Protein AF-A0A0K9NVZ5-F1 (afdb_monomer_lite)

Organism: Zostera marina (NCBI:txid29655)

Foldseek 3Di:
DPPPVVVVVVVVVVVVVVVVVVVVVVVVVVVVVVVVVVVVVVVVVVVVVVVVVVVVVVVVVCCCVPPVVVVVVVVVVVCVVVVVVVVVVVVVVVVVVVVVVVVVVVVVVVVVVVVVVVVVVVVVVVVVVVVVVVVVVVVVVVVVVVVVVVVVVVVVVVVVVVVVVVVVVQVPAWDPPPCPPLVVLLVVLCVVVPPPDDDPPTDGPVNSVVSVVVVVVVVVVVVCCVVPVVVVVVVVVVVVVVVVVVVVCCQQCVPDPDPGGDPDPPVVVVVVVVVVVVVVVVVVVVVVVVVVVVVVVVVCVVPVVVVVVVVVLVCCVPPPVVVNVVVVVVVVVVVVVVVD

Secondary structure (DSSP, 8-state):
--SHHHHHHHHHHHHHHHHHHHHHHHHHHHHHHHHHHHHHHHHHHHHHHHHHHHHHHHHHHHHIIIIIHHHHHHHHHHHHHHHHHHHHHHHHHHHHHHHHHHHHHHHHHHHHHHHHHHHHHHHHHHHHHHHHHHHHHHHHHHHHHHHHHHHHHHHHHHHHHHHHHHHHHHT--BPPTT-HHHHHHHHHHHHHTT--S---S--BHHHHHHHHHHHHHHHHHHHHIIIIIHHHHHHHHHHHHHHHHHHHHHHHHTT--SSS---S-HHHHHHHHHHHHHHHHHHHHHHHHHHHHHHHHHHHHH-HHHHHHHHHHHHHHHH-HHHHHHHHHHHHHHHHTTT-

Radius of gyration: 69.0 Å; chains: 1; bounding box: 156×71×183 Å

InterPro domains:
  IPR0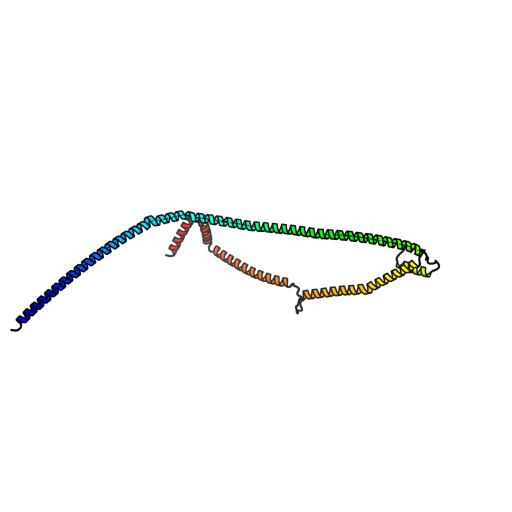26206 HAUS augmin-like complex subunit 3 [PTHR19378] (1-339)
  IPR060303 HAUS3, C-terminal [PF27045] (274-336)

Structure (mmCIF, N/CA/C/O backbone):
data_AF-A0A0K9NVZ5-F1
#
_entry.id   AF-A0A0K9NVZ5-F1
#
loop_
_atom_site.group_PDB
_atom_site.id
_atom_site.type_symbol
_atom_site.label_atom_id
_atom_site.label_alt_id
_atom_site.label_comp_id
_atom_site.label_asym_id
_atom_site.label_entity_id
_atom_site.label_seq_id
_atom_site.pdbx_PDB_ins_code
_atom_site.Cartn_x
_atom_site.Cartn_y
_atom_site.Cartn_z
_atom_site.occupancy
_atom_site.B_iso_or_equiv
_atom_site.auth_seq_id
_atom_site.auth_comp_id
_atom_site.auth_asym_id
_atom_site.auth_atom_id
_atom_site.pdbx_PDB_model_num
ATOM 1 N N . PHE A 1 1 ? -94.893 52.108 105.249 1.00 47.88 1 PHE A N 1
ATOM 2 C CA . PHE A 1 1 ? -95.734 51.144 104.509 1.00 47.88 1 PHE A CA 1
ATOM 3 C C . PHE A 1 1 ? -95.433 51.141 103.002 1.00 47.88 1 PHE A C 1
ATOM 5 O O . PHE A 1 1 ? -96.350 51.181 102.204 1.00 47.88 1 PHE A O 1
ATOM 12 N N . GLY A 1 2 ? -94.159 51.089 102.585 1.00 52.59 2 GLY A N 1
ATOM 13 C CA . GLY A 1 2 ? -93.784 51.078 101.155 1.00 52.59 2 GLY A CA 1
ATOM 14 C C . GLY A 1 2 ? -92.661 50.097 100.812 1.00 52.59 2 GLY A C 1
ATOM 15 O O . GLY A 1 2 ? -92.129 50.125 99.709 1.00 52.59 2 GLY A O 1
ATOM 16 N N . THR A 1 3 ? -92.269 49.255 101.770 1.00 54.56 3 THR A N 1
ATOM 17 C CA . THR A 1 3 ? -91.092 48.387 101.665 1.00 54.56 3 THR A CA 1
ATOM 18 C C . THR A 1 3 ? -91.443 46.908 101.475 1.00 54.56 3 THR A C 1
ATOM 20 O O . THR A 1 3 ? -90.660 46.215 100.841 1.00 54.56 3 THR A O 1
ATOM 23 N N . SER A 1 4 ? -92.614 46.415 101.919 1.00 63.00 4 SER A N 1
ATOM 24 C CA . SER A 1 4 ? -92.916 44.967 101.885 1.00 63.00 4 SER A CA 1
ATOM 25 C C . SER A 1 4 ? -93.573 44.453 100.595 1.00 63.00 4 SER A C 1
ATOM 27 O O . SER A 1 4 ? -93.293 43.329 100.198 1.00 63.00 4 SER A O 1
ATOM 29 N N . GLU A 1 5 ? -94.398 45.242 99.895 1.00 60.50 5 GLU A N 1
ATOM 30 C CA . GLU A 1 5 ? -94.961 44.824 98.590 1.00 60.50 5 GLU A CA 1
ATOM 31 C 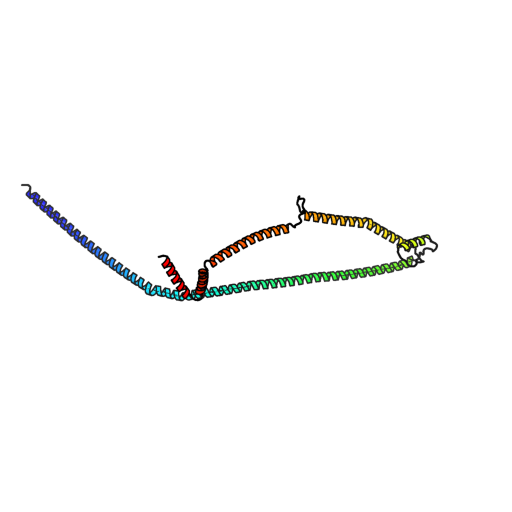C . GLU A 1 5 ? -93.898 44.812 97.486 1.00 60.50 5 GLU A C 1
ATOM 33 O O . GLU A 1 5 ? -93.858 43.904 96.658 1.00 60.50 5 GLU A O 1
ATOM 38 N N . ARG A 1 6 ? -92.977 45.783 97.519 1.00 67.69 6 ARG A N 1
ATOM 39 C CA . ARG A 1 6 ? -91.865 45.874 96.564 1.00 67.69 6 ARG A CA 1
ATOM 40 C C . ARG A 1 6 ? -90.914 44.683 96.695 1.00 67.69 6 ARG A C 1
ATOM 42 O O . ARG A 1 6 ? -90.561 44.084 95.688 1.00 67.69 6 ARG A O 1
ATOM 49 N N . GLN A 1 7 ? -90.605 44.284 97.931 1.00 68.50 7 GLN A N 1
ATOM 50 C CA . GLN A 1 7 ? -89.781 43.107 98.229 1.00 68.50 7 GLN A CA 1
ATOM 51 C C . GLN A 1 7 ? -90.424 41.790 97.771 1.00 68.50 7 GLN A C 1
ATOM 53 O O . GLN A 1 7 ? -89.714 40.886 97.334 1.00 68.50 7 GLN A O 1
ATOM 58 N N . TRP A 1 8 ? -91.754 41.662 97.835 1.00 76.06 8 TRP A N 1
ATOM 59 C CA . TRP A 1 8 ? -92.442 40.453 97.369 1.00 76.06 8 TRP A CA 1
ATOM 60 C C . TRP A 1 8 ? -92.436 40.335 95.840 1.00 76.06 8 TRP A C 1
ATOM 62 O O . TRP A 1 8 ? -92.139 39.265 95.308 1.00 76.06 8 TRP A O 1
ATOM 72 N N . VAL A 1 9 ? -92.691 41.438 95.127 1.00 76.56 9 VAL A N 1
ATOM 73 C CA . VAL A 1 9 ? -92.602 41.466 93.658 1.00 76.56 9 VAL A CA 1
ATOM 74 C C . VAL A 1 9 ? -91.157 41.258 93.198 1.00 76.56 9 VAL A C 1
ATOM 76 O O . VAL A 1 9 ? -90.931 40.475 92.283 1.00 76.56 9 VAL A O 1
ATOM 79 N N . GLU A 1 10 ? -90.171 41.871 93.860 1.00 77.12 10 GLU A N 1
ATOM 80 C CA . GLU A 1 10 ? -88.746 41.632 93.587 1.00 77.12 10 GLU A CA 1
ATOM 81 C C . GLU A 1 10 ? -88.359 40.168 93.823 1.00 77.12 10 GLU A C 1
ATOM 83 O O . GLU A 1 10 ? -87.678 39.583 92.988 1.00 77.12 10 GLU A O 1
ATOM 88 N N . SER A 1 11 ? -88.852 39.535 94.892 1.00 78.31 11 SER A N 1
ATOM 89 C CA . SER A 1 11 ? -88.602 38.114 95.156 1.00 78.31 11 SER A CA 1
ATOM 90 C C . SER A 1 11 ? -89.259 37.194 94.121 1.00 78.31 11 SER A C 1
ATOM 92 O O . SER A 1 11 ? -88.648 36.209 93.712 1.00 78.31 11 SER A O 1
ATOM 94 N N . GLN A 1 12 ? -90.469 37.512 93.653 1.00 81.12 12 GLN A N 1
ATOM 95 C CA . GLN A 1 12 ? -91.141 36.756 92.589 1.00 81.12 12 GLN A CA 1
ATOM 96 C C . GLN A 1 12 ? -90.459 36.931 91.231 1.00 81.12 12 GLN A C 1
ATOM 98 O O . GLN A 1 12 ? -90.271 35.953 90.510 1.00 81.12 12 GLN A O 1
ATOM 103 N N . VAL A 1 13 ? -90.040 38.152 90.894 1.00 81.75 13 VAL A N 1
ATOM 104 C CA . VAL A 1 13 ? -89.271 38.428 89.675 1.00 81.75 13 VAL A CA 1
ATOM 105 C C . VAL A 1 13 ? -87.915 37.728 89.733 1.00 81.75 13 VAL A C 1
ATOM 107 O O . VAL A 1 13 ? -87.509 37.127 88.743 1.00 81.75 13 VAL A O 1
ATOM 110 N N . GLU A 1 14 ? -87.246 37.730 90.886 1.00 83.06 14 GLU A N 1
ATOM 111 C CA . GLU A 1 14 ? -85.975 37.032 91.075 1.00 83.06 14 GLU A CA 1
ATOM 112 C C . GLU A 1 14 ? -86.148 35.507 91.009 1.00 83.06 14 GLU A C 1
ATOM 114 O O . GLU A 1 14 ? -85.357 34.829 90.362 1.00 83.06 14 GLU A O 1
ATOM 119 N N . ASN A 1 15 ? -87.226 34.952 91.569 1.00 85.00 15 ASN A N 1
ATOM 120 C CA . ASN A 1 15 ? -87.536 33.524 91.456 1.00 85.00 15 ASN A CA 1
ATOM 121 C C . ASN A 1 15 ? -87.877 33.129 90.008 1.00 85.00 15 ASN A C 1
ATOM 123 O O . ASN A 1 15 ? -87.342 32.151 89.490 1.00 85.00 15 ASN A O 1
ATOM 127 N N . ALA A 1 16 ? -88.691 33.918 89.301 1.00 83.50 16 ALA A N 1
ATOM 128 C CA . ALA A 1 16 ? -88.979 33.697 87.883 1.00 83.50 16 ALA A CA 1
ATOM 129 C C . ALA A 1 16 ? -87.711 33.824 87.017 1.00 83.50 16 ALA A C 1
ATOM 131 O O . ALA A 1 16 ? -87.503 33.032 86.096 1.00 83.50 16 ALA A O 1
ATOM 132 N N . ARG A 1 17 ? -86.819 34.767 87.347 1.00 84.62 17 ARG A N 1
ATOM 133 C CA . ARG A 1 17 ? -85.503 34.924 86.716 1.00 84.62 17 ARG A CA 1
ATOM 134 C C . ARG A 1 17 ? -84.626 33.696 86.966 1.00 84.62 17 ARG A C 1
ATOM 136 O O . ARG A 1 17 ? -84.055 33.163 86.018 1.00 84.62 17 ARG A O 1
ATOM 143 N N . GLN A 1 18 ? -84.561 33.205 88.201 1.00 86.56 18 GLN A N 1
ATOM 144 C CA . GLN A 1 18 ? -83.822 31.993 88.562 1.00 86.56 18 GLN A CA 1
ATOM 145 C C . GLN A 1 18 ? -84.389 30.748 87.871 1.00 86.56 18 GLN A C 1
ATOM 147 O O . GLN A 1 18 ? -83.627 29.927 87.367 1.00 86.56 18 GLN A O 1
ATOM 152 N N . GLN A 1 19 ? -85.712 30.624 87.769 1.00 86.56 19 GLN A N 1
ATOM 153 C CA . GLN A 1 19 ? -86.367 29.526 87.056 1.00 86.56 19 GLN A CA 1
ATOM 154 C C . GLN A 1 19 ? -86.096 29.582 85.551 1.00 86.56 19 GLN A C 1
ATOM 156 O O . GLN A 1 19 ? -85.764 28.555 84.960 1.00 86.56 19 GLN A O 1
ATOM 161 N N . ALA A 1 20 ? -86.152 30.765 84.934 1.00 85.69 20 ALA A N 1
ATOM 162 C CA . ALA A 1 20 ? -85.794 30.940 83.530 1.00 85.69 20 ALA A CA 1
ATOM 163 C C . ALA A 1 20 ? -84.321 30.575 83.274 1.00 85.69 20 ALA A C 1
ATOM 165 O O . ALA A 1 20 ? -84.033 29.856 82.318 1.00 85.69 20 ALA A O 1
ATOM 166 N N . ILE A 1 21 ? -83.405 30.987 84.160 1.00 89.44 21 ILE A N 1
ATOM 167 C CA . ILE A 1 21 ? -81.982 30.615 84.101 1.00 89.44 21 ILE A CA 1
ATOM 168 C C . ILE A 1 21 ? -81.799 29.099 84.262 1.00 89.44 21 ILE A C 1
ATOM 170 O O . ILE A 1 21 ? -81.032 28.484 83.528 1.00 89.44 21 ILE A O 1
ATOM 174 N N . LEU A 1 22 ? -82.517 28.458 85.184 1.00 90.19 22 LEU A N 1
ATOM 175 C CA . LEU A 1 22 ? -82.436 27.008 85.361 1.00 90.19 22 LEU A CA 1
ATOM 176 C C . LEU A 1 22 ? -82.960 26.244 84.142 1.00 90.19 22 LEU A C 1
ATOM 178 O O . LEU A 1 22 ? -82.394 25.213 83.784 1.00 90.19 22 LEU A O 1
ATOM 182 N N . VAL A 1 23 ? -84.020 26.727 83.494 1.00 90.75 23 VAL A N 1
ATOM 183 C CA . VAL A 1 23 ? -84.562 26.104 82.279 1.00 90.75 23 VAL A CA 1
ATOM 184 C C . VAL A 1 23 ? -83.591 26.261 81.108 1.00 90.75 23 VAL A C 1
ATOM 186 O O . VAL A 1 23 ? -83.326 25.275 80.415 1.00 90.75 23 VAL A O 1
ATOM 189 N N . THR A 1 24 ? -82.997 27.443 80.916 1.00 89.62 24 THR A N 1
ATOM 190 C CA . THR A 1 24 ? -81.995 27.647 79.859 1.00 89.62 24 THR A CA 1
ATOM 191 C C . THR A 1 24 ? -80.745 26.810 80.111 1.00 89.62 24 THR A C 1
ATOM 193 O O . THR A 1 24 ? -80.311 26.103 79.201 1.00 89.62 24 THR A O 1
ATOM 196 N N . LEU A 1 25 ? -80.231 26.765 81.345 1.00 89.94 25 LEU A N 1
ATOM 197 C CA . LEU A 1 25 ? -79.096 25.911 81.711 1.00 89.94 25 LEU A CA 1
ATOM 198 C C . LEU A 1 25 ? -79.399 24.422 81.510 1.00 89.94 25 LEU A C 1
ATOM 200 O O . LEU A 1 25 ? -78.572 23.710 80.949 1.00 89.94 25 LEU A O 1
ATOM 204 N N . LYS A 1 26 ? -80.590 23.939 81.886 1.00 92.25 26 LYS A N 1
ATOM 205 C CA . LYS A 1 26 ? -80.997 22.546 81.627 1.00 92.25 26 LYS A CA 1
ATOM 206 C C . LYS A 1 26 ? -81.061 22.231 80.132 1.00 92.25 26 LYS A C 1
ATOM 208 O O . LYS A 1 26 ? -80.606 21.167 79.717 1.00 92.25 26 LYS A O 1
ATOM 213 N N . SER A 1 27 ? -81.591 23.149 79.320 1.00 88.44 27 SER A N 1
ATOM 214 C CA . SER A 1 27 ? -81.628 22.978 77.862 1.00 88.44 27 SER A CA 1
ATOM 215 C C . SER A 1 27 ? -80.224 22.970 77.247 1.00 88.44 27 SER A C 1
ATOM 217 O O . SER A 1 27 ? -79.941 22.150 76.374 1.00 88.44 27 SER A O 1
ATOM 219 N N . GLN A 1 28 ? -79.322 23.808 77.767 1.00 91.31 28 GLN A N 1
ATOM 220 C CA . GLN A 1 28 ? -77.930 23.877 77.340 1.00 91.31 28 GLN A CA 1
ATOM 221 C C . GLN A 1 28 ? -77.175 22.594 77.702 1.00 91.31 28 GLN A C 1
ATOM 223 O O . GLN A 1 28 ? -76.540 22.008 76.832 1.00 91.31 28 GLN A O 1
ATOM 228 N N . ILE A 1 29 ? -77.324 22.097 78.936 1.00 91.06 29 ILE A N 1
ATOM 229 C CA . ILE A 1 29 ? -76.739 20.823 79.382 1.00 91.06 29 ILE A CA 1
ATOM 230 C C . ILE A 1 29 ? -77.238 19.668 78.506 1.00 91.06 29 ILE A C 1
ATOM 232 O O . ILE A 1 29 ? -76.438 18.865 78.039 1.00 91.06 29 ILE A O 1
ATOM 236 N N . SER A 1 30 ? -78.540 19.605 78.209 1.00 90.50 30 SER A N 1
ATOM 237 C CA . SER A 1 30 ? -79.093 18.559 77.339 1.00 90.50 30 SER A CA 1
ATOM 238 C C . SER A 1 30 ? -78.543 18.633 75.904 1.00 90.50 30 SER A C 1
ATOM 240 O O . SER A 1 30 ? -78.209 17.603 75.309 1.00 90.50 30 SER A O 1
ATOM 242 N N . CYS A 1 31 ? -78.386 19.846 75.360 1.00 90.62 31 CYS A N 1
ATOM 243 C CA . CYS A 1 31 ? -77.776 20.077 74.050 1.00 90.62 31 CYS A CA 1
ATOM 244 C C . CYS A 1 31 ? -76.296 19.657 74.026 1.00 90.62 31 CYS A C 1
ATOM 246 O O . CYS A 1 31 ? -75.866 18.943 73.113 1.00 90.62 31 CYS A O 1
ATOM 248 N N . ASP A 1 32 ? -75.534 20.036 75.054 1.00 89.06 32 ASP A N 1
ATOM 249 C CA . ASP A 1 32 ? -74.120 19.695 75.193 1.00 89.06 32 ASP A CA 1
ATOM 250 C C . ASP A 1 32 ? -73.921 18.185 75.399 1.00 89.06 32 ASP A C 1
ATOM 252 O O . ASP A 1 32 ? -73.066 17.592 74.742 1.00 89.06 32 ASP A O 1
ATOM 256 N N . GLU A 1 33 ? -74.761 17.512 76.190 1.00 91.62 33 GLU A N 1
ATOM 257 C CA . GLU A 1 33 ? -74.744 16.050 76.312 1.00 91.62 33 GLU A CA 1
ATOM 258 C C . GLU A 1 33 ? -75.055 15.347 74.982 1.00 91.62 33 GLU A C 1
ATOM 260 O O . GLU A 1 33 ? -74.461 14.314 74.659 1.00 91.62 33 GLU A O 1
ATOM 265 N N . ALA A 1 34 ? -75.997 15.867 74.190 1.00 88.38 34 ALA A N 1
ATOM 266 C CA . ALA A 1 34 ? -76.299 15.327 72.867 1.00 88.38 34 ALA A CA 1
ATOM 267 C C . ALA A 1 34 ? -75.152 15.571 71.871 1.00 88.38 34 ALA A C 1
ATOM 269 O O . ALA A 1 34 ? -74.920 14.739 70.989 1.00 88.38 34 ALA A O 1
ATOM 270 N N . ARG A 1 35 ? -74.426 16.691 71.997 1.00 90.50 35 ARG A N 1
ATOM 271 C CA . ARG A 1 35 ? -73.214 16.972 71.214 1.00 90.50 35 ARG A CA 1
ATOM 272 C C . ARG A 1 35 ? -72.087 16.014 71.589 1.00 90.50 35 ARG A C 1
ATOM 274 O O . ARG A 1 35 ? -71.591 15.323 70.709 1.00 90.50 35 ARG A O 1
ATOM 281 N N . ILE A 1 36 ? -71.782 15.872 72.878 1.00 89.50 36 ILE A N 1
ATOM 282 C CA . ILE A 1 36 ? -70.752 14.952 73.381 1.00 89.50 36 ILE A CA 1
ATOM 283 C C . ILE A 1 36 ? -71.061 13.511 72.962 1.00 89.50 36 ILE A C 1
ATOM 285 O O . ILE A 1 36 ? -70.180 12.812 72.466 1.00 89.50 36 ILE A O 1
ATOM 289 N N . ARG A 1 37 ? -72.321 13.066 73.078 1.00 91.31 37 ARG A N 1
ATOM 290 C CA . ARG A 1 37 ? -72.727 11.737 72.597 1.00 91.31 37 ARG A CA 1
ATOM 291 C C . ARG A 1 37 ? -72.461 11.574 71.101 1.00 91.31 37 ARG A C 1
ATOM 293 O O . ARG A 1 37 ? -71.877 10.564 70.715 1.00 91.31 37 ARG A O 1
ATOM 300 N N . ARG A 1 38 ? -72.831 12.548 70.261 1.00 89.50 38 ARG A N 1
ATOM 301 C CA . ARG A 1 38 ? -72.550 12.502 68.813 1.00 89.50 38 ARG A CA 1
ATOM 302 C C . ARG A 1 38 ? -71.054 12.473 68.514 1.00 89.50 38 ARG A C 1
ATOM 304 O O . ARG A 1 38 ? -70.636 11.672 67.679 1.00 89.50 38 ARG A O 1
ATOM 311 N N . ASP A 1 39 ? -70.263 13.275 69.216 1.00 91.38 39 ASP A N 1
ATOM 312 C CA . ASP A 1 39 ? -68.816 13.335 69.029 1.00 91.38 39 ASP A CA 1
ATOM 313 C C . ASP A 1 39 ? -68.167 11.997 69.398 1.00 91.38 39 ASP A C 1
ATOM 315 O O . ASP A 1 39 ? -67.438 11.440 68.579 1.00 91.38 39 ASP A O 1
ATOM 319 N N . ILE A 1 40 ? -68.529 11.400 70.540 1.00 91.69 40 ILE A N 1
ATOM 320 C CA . ILE A 1 40 ? -68.047 10.074 70.963 1.00 91.69 40 ILE A CA 1
ATOM 321 C C . ILE A 1 40 ? -68.390 9.000 69.923 1.00 91.69 40 ILE A C 1
ATOM 323 O O . ILE A 1 40 ? -67.528 8.206 69.553 1.00 91.69 40 ILE A O 1
ATOM 327 N N . HIS A 1 41 ? -69.618 8.993 69.395 1.00 91.94 41 HIS A N 1
ATOM 328 C CA . HIS A 1 41 ? -70.000 8.036 68.351 1.00 91.94 41 HIS A CA 1
ATOM 329 C C . HIS A 1 41 ? -69.247 8.292 67.036 1.00 91.94 41 HIS A C 1
ATOM 331 O O . HIS A 1 41 ? -68.889 7.348 66.331 1.00 91.94 41 HIS A O 1
ATOM 337 N N . SER A 1 42 ? -68.984 9.555 66.688 1.00 92.75 42 SER A N 1
ATOM 338 C CA . SER A 1 42 ? -68.215 9.908 65.491 1.00 92.75 42 SER A CA 1
ATOM 339 C C . SER A 1 42 ? -66.744 9.492 65.601 1.00 92.75 42 SER A C 1
ATOM 341 O O . SER A 1 42 ? -66.207 8.925 64.650 1.00 92.75 42 SER A O 1
ATOM 343 N N . LEU A 1 43 ? -66.115 9.695 66.764 1.00 92.62 43 LEU A N 1
ATOM 344 C CA . LEU A 1 43 ? -64.749 9.252 67.037 1.00 92.62 43 LEU A CA 1
ATOM 345 C C . LEU A 1 43 ? -64.668 7.726 67.095 1.00 92.62 43 LEU A C 1
ATOM 347 O O . LEU A 1 43 ? -63.740 7.159 66.530 1.00 92.62 43 LEU A O 1
ATOM 351 N N . GLY A 1 44 ? -65.647 7.062 67.715 1.00 93.38 44 GLY A N 1
ATOM 352 C CA . GLY A 1 44 ? -65.718 5.601 67.764 1.00 93.38 44 GLY A CA 1
ATOM 353 C C . GLY A 1 44 ? -65.784 4.976 66.370 1.00 93.38 44 GLY A C 1
ATOM 354 O O . GLY A 1 44 ? -65.035 4.043 66.084 1.00 93.38 44 GLY A O 1
ATOM 355 N N . ARG A 1 45 ? -66.602 5.544 65.469 1.00 92.94 45 ARG A N 1
ATOM 356 C CA . ARG A 1 45 ? -66.656 5.109 64.063 1.00 92.94 45 ARG A CA 1
ATOM 357 C C . ARG A 1 45 ? -65.323 5.309 63.348 1.00 92.94 45 ARG A C 1
ATOM 359 O O . ARG A 1 45 ? -64.783 4.337 62.830 1.00 92.94 45 ARG A O 1
ATOM 366 N N . LYS A 1 46 ? -64.740 6.509 63.423 1.00 94.00 46 LYS A N 1
ATOM 367 C CA . LYS A 1 46 ? -63.423 6.792 62.823 1.00 94.00 46 LYS A CA 1
ATOM 368 C C . LYS A 1 46 ? -62.328 5.870 63.355 1.00 94.00 46 LYS A C 1
ATOM 370 O O . LYS A 1 46 ? -61.484 5.416 62.595 1.00 94.00 46 LYS A O 1
ATOM 375 N N . HIS A 1 47 ? -62.343 5.572 64.652 1.00 93.50 47 HIS A N 1
ATOM 376 C CA . HIS A 1 47 ? -61.393 4.643 65.250 1.00 93.50 47 HIS A CA 1
ATOM 377 C C . HIS A 1 47 ? -61.572 3.228 64.691 1.00 93.50 47 HIS A C 1
ATOM 379 O O . HIS A 1 47 ? -60.591 2.607 64.297 1.00 93.50 47 HIS A O 1
ATOM 385 N N . SER A 1 48 ? -62.811 2.736 64.585 1.00 92.75 48 SER A N 1
ATOM 386 C CA . SER A 1 48 ? -63.079 1.420 63.992 1.00 92.75 48 SER A CA 1
ATOM 387 C C . SER A 1 48 ? -62.702 1.340 62.507 1.00 92.75 48 SER A C 1
ATOM 389 O O . SER A 1 48 ? -62.137 0.334 62.079 1.00 92.75 48 SER A O 1
ATOM 391 N N . GLU A 1 49 ? -62.933 2.412 61.742 1.00 95.38 49 GLU A N 1
ATOM 392 C CA . GLU A 1 49 ? -62.529 2.531 60.336 1.00 95.38 49 GLU A CA 1
ATOM 393 C C . GLU A 1 49 ? -61.002 2.473 60.211 1.00 95.38 49 GLU A C 1
ATOM 395 O O . GLU A 1 49 ? -60.484 1.609 59.505 1.00 95.38 49 GLU A O 1
ATOM 400 N N . LEU A 1 50 ? -60.275 3.285 60.987 1.00 94.62 50 LEU A N 1
ATOM 401 C CA . LEU A 1 50 ? -58.809 3.292 61.000 1.00 94.62 50 LEU A CA 1
ATOM 402 C C . LEU A 1 50 ? -58.216 1.946 61.425 1.00 94.62 50 LEU A C 1
ATOM 404 O O . LEU A 1 50 ? -57.238 1.499 60.836 1.00 94.62 50 LEU A O 1
ATOM 408 N N . VAL A 1 51 ? -58.802 1.267 62.415 1.00 95.44 51 VAL A N 1
ATOM 409 C CA . VAL A 1 51 ? -58.360 -0.078 62.824 1.00 95.44 51 VAL A CA 1
ATOM 410 C C . VAL A 1 51 ? -58.577 -1.088 61.694 1.00 95.44 51 VAL A C 1
ATOM 412 O O . VAL A 1 51 ? -57.703 -1.919 61.432 1.00 95.44 51 VAL A O 1
ATOM 415 N N . SER A 1 52 ? -59.705 -1.001 60.984 1.00 93.56 52 SER A N 1
ATOM 416 C CA . SER A 1 52 ? -59.975 -1.865 59.833 1.00 93.56 52 SER A CA 1
ATOM 417 C C . SER A 1 52 ? -58.997 -1.605 58.679 1.00 93.56 52 SER A C 1
ATOM 419 O O . SER A 1 52 ? -58.435 -2.555 58.127 1.00 93.56 52 SER A O 1
ATOM 421 N N . GLU A 1 53 ? -58.689 -0.341 58.382 1.00 96.06 53 GLU A N 1
ATOM 422 C CA . GLU A 1 53 ? -57.701 0.044 57.373 1.00 96.06 53 GLU A CA 1
ATOM 423 C C . GLU A 1 53 ? -56.295 -0.409 57.760 1.00 96.06 53 GLU A C 1
ATOM 425 O O . GLU A 1 53 ? -55.594 -0.993 56.934 1.00 96.06 53 GLU A O 1
ATOM 430 N N . LEU A 1 54 ? -55.905 -0.236 59.025 1.00 95.12 54 LEU A N 1
ATOM 431 C CA . LEU A 1 54 ? -54.616 -0.691 59.540 1.00 95.12 54 LEU A CA 1
ATOM 432 C C . LEU A 1 54 ? -54.471 -2.212 59.389 1.00 95.12 54 LEU A C 1
ATOM 434 O O . LEU A 1 54 ? -53.434 -2.696 58.939 1.00 95.12 54 LEU A O 1
ATOM 438 N N . SER A 1 55 ? -55.525 -2.974 59.694 1.00 94.00 55 SER A N 1
ATOM 439 C CA . SER A 1 55 ? -55.522 -4.433 59.524 1.00 94.00 55 SER A CA 1
ATOM 440 C C . SER A 1 55 ? -55.449 -4.858 58.047 1.00 94.00 55 SER A C 1
ATOM 442 O O . SER A 1 55 ? -54.740 -5.806 57.696 1.00 94.00 55 SER A O 1
ATOM 444 N N . SER A 1 56 ? -56.111 -4.117 57.153 1.00 95.62 56 SER A N 1
ATOM 445 C CA . SER A 1 56 ? -56.031 -4.310 55.701 1.00 95.62 56 SER A CA 1
ATOM 446 C C . SER A 1 56 ? -54.627 -4.002 55.169 1.00 95.62 56 SER A C 1
ATOM 448 O O . SER A 1 56 ? -54.085 -4.742 54.349 1.00 95.62 56 SER A O 1
ATOM 450 N N . MET A 1 57 ? -53.987 -2.950 55.676 1.00 93.38 57 MET A N 1
ATOM 451 C CA . MET A 1 57 ? -52.613 -2.603 55.315 1.00 93.38 57 MET A CA 1
ATOM 452 C C . MET A 1 57 ? -51.615 -3.645 55.816 1.00 93.38 57 MET A C 1
ATOM 454 O O . MET A 1 57 ? -50.789 -4.105 55.033 1.00 93.38 57 MET A O 1
ATOM 458 N N . TYR A 1 58 ? -51.750 -4.103 57.061 1.00 94.38 58 TYR A N 1
ATOM 459 C CA . TYR A 1 58 ? -50.885 -5.141 57.623 1.00 94.38 58 TYR A CA 1
ATOM 460 C C . TYR A 1 58 ? -51.011 -6.477 56.873 1.00 94.38 58 TYR A C 1
ATOM 462 O O . TYR A 1 58 ? -50.026 -7.169 56.620 1.00 94.38 58 TYR A O 1
ATOM 470 N N . THR A 1 59 ? -52.224 -6.844 56.453 1.00 93.81 59 THR A N 1
ATOM 471 C CA . THR A 1 59 ? -52.432 -8.056 55.644 1.00 93.81 59 THR A CA 1
ATOM 472 C C . THR A 1 59 ? -51.851 -7.929 54.235 1.00 93.81 59 THR A C 1
ATOM 474 O O . THR A 1 59 ? -51.291 -8.904 53.731 1.00 93.81 59 THR A O 1
ATOM 477 N N . LYS A 1 60 ? -51.916 -6.746 53.608 1.00 93.81 60 LYS A N 1
ATOM 478 C CA . LYS A 1 60 ? -51.243 -6.472 52.324 1.00 93.81 60 LYS A CA 1
ATOM 479 C C . LYS A 1 60 ? -49.724 -6.514 52.456 1.00 93.81 60 LYS A C 1
ATOM 481 O O . LYS A 1 60 ? -49.075 -7.154 51.636 1.00 93.81 60 LYS A O 1
ATOM 486 N N . GLU A 1 61 ? -49.171 -5.886 53.489 1.00 93.75 61 GLU A N 1
ATOM 487 C CA . GLU A 1 61 ? -47.737 -5.913 53.788 1.00 93.75 61 GLU A CA 1
ATOM 488 C C . GLU A 1 61 ? -47.249 -7.353 53.961 1.00 93.75 61 GLU A C 1
ATOM 490 O O . GLU A 1 61 ? -46.293 -7.774 53.310 1.00 93.75 61 GLU A O 1
ATOM 495 N N . LYS A 1 62 ? -47.973 -8.147 54.758 1.00 93.50 62 LYS A N 1
ATOM 496 C CA . LYS A 1 62 ? -47.649 -9.557 54.959 1.00 93.50 62 LYS A CA 1
ATOM 497 C C . LYS A 1 62 ? -47.676 -10.344 53.649 1.00 93.50 62 LYS A C 1
ATOM 499 O O . LYS A 1 62 ? -46.741 -11.095 53.408 1.00 93.50 62 LYS A O 1
ATOM 504 N N . LYS A 1 63 ? -48.689 -10.149 52.793 1.00 94.12 63 LYS A N 1
ATOM 505 C CA . LYS A 1 63 ? -48.763 -10.800 51.469 1.00 94.12 63 LYS A CA 1
ATOM 506 C C . LYS A 1 63 ? -47.598 -10.414 50.557 1.00 94.12 63 LYS A C 1
ATOM 508 O O . LYS A 1 63 ? -47.007 -11.287 49.926 1.00 94.12 63 LYS A O 1
ATOM 513 N N . LEU A 1 64 ? -47.241 -9.131 50.515 1.00 93.25 64 LEU A N 1
ATOM 514 C CA . LEU A 1 64 ? -46.108 -8.652 49.720 1.00 93.25 64 LEU A CA 1
ATOM 515 C C . LEU A 1 64 ? -44.794 -9.288 50.185 1.00 93.25 64 LEU A C 1
ATOM 517 O O . LEU A 1 64 ? -44.013 -9.750 49.355 1.00 93.25 64 LEU A O 1
ATOM 521 N N . LEU A 1 65 ? -44.579 -9.359 51.501 1.00 91.12 65 LEU A N 1
ATOM 522 C CA . LEU A 1 65 ? -43.376 -9.941 52.094 1.00 91.12 65 LEU A CA 1
ATOM 523 C C . LEU A 1 65 ? -43.311 -11.467 51.963 1.00 91.12 65 LEU A C 1
ATOM 525 O O . LEU A 1 65 ? -42.224 -12.000 51.755 1.00 91.12 65 LEU A O 1
ATOM 529 N N . SER A 1 66 ? -44.434 -12.179 52.100 1.00 90.69 66 SER A N 1
ATOM 530 C CA . SER A 1 66 ? -44.432 -13.647 52.126 1.00 90.69 66 SER A CA 1
ATOM 531 C C . SER A 1 66 ? -44.576 -14.301 50.755 1.00 90.69 66 SER A C 1
ATOM 533 O O . SER A 1 66 ? -44.065 -15.399 50.567 1.00 90.69 66 SER A O 1
ATOM 535 N N . GLU A 1 67 ? -45.286 -13.672 49.817 1.00 92.00 67 GLU A N 1
ATOM 536 C CA . GLU A 1 67 ? -45.603 -14.277 48.516 1.00 92.00 67 GLU A CA 1
ATOM 537 C C . GLU A 1 67 ? -44.949 -13.511 47.367 1.00 92.00 67 GLU A C 1
ATOM 539 O O . GLU A 1 67 ? -44.217 -14.095 46.572 1.00 92.00 67 GLU A O 1
ATOM 544 N N . THR A 1 68 ? -45.176 -12.199 47.280 1.00 90.56 68 THR A N 1
ATOM 545 C CA . THR A 1 68 ? -44.845 -11.438 46.065 1.00 90.56 68 THR A CA 1
ATOM 546 C C . THR A 1 68 ? -43.346 -11.196 45.905 1.00 90.56 68 THR A C 1
ATOM 548 O O . THR A 1 68 ? -42.796 -11.446 44.835 1.00 90.56 68 THR A O 1
ATOM 551 N N . ILE A 1 69 ? -42.666 -10.739 46.961 1.00 92.94 69 ILE A N 1
ATOM 552 C CA . ILE A 1 69 ? -41.220 -10.480 46.923 1.00 92.94 69 ILE A CA 1
ATOM 553 C C . ILE A 1 69 ? -40.430 -11.787 46.738 1.00 92.94 69 ILE A C 1
ATOM 555 O O . ILE A 1 69 ? -39.590 -11.829 45.839 1.00 92.94 69 ILE A O 1
ATOM 559 N N . PRO A 1 70 ? -40.700 -12.874 47.491 1.00 93.62 70 PRO A N 1
ATOM 560 C CA . PRO A 1 70 ? -39.992 -14.135 47.292 1.00 93.62 70 PRO A CA 1
ATOM 561 C C . PRO A 1 70 ? -40.198 -14.734 45.895 1.00 93.62 70 PRO A C 1
ATOM 563 O O . PRO A 1 70 ? -39.231 -15.217 45.305 1.00 93.62 70 PRO A O 1
ATOM 566 N N . ALA A 1 71 ? -4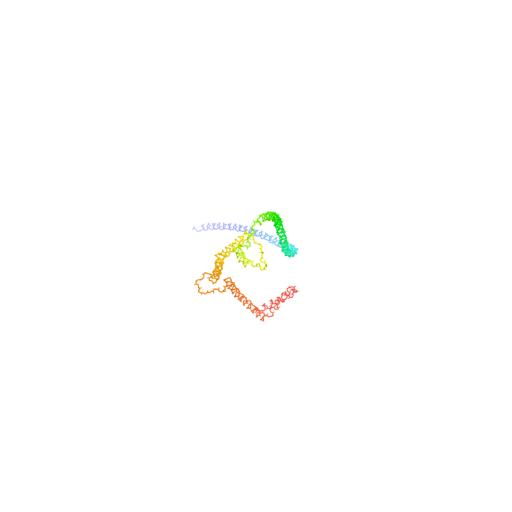1.413 -14.658 45.337 1.00 91.94 71 ALA A N 1
ATOM 567 C CA . ALA A 1 71 ? -41.686 -15.117 43.975 1.00 91.94 71 ALA A CA 1
ATOM 568 C C . ALA A 1 71 ? -40.858 -14.339 42.939 1.00 91.94 71 ALA A C 1
ATOM 570 O O . ALA A 1 71 ? -40.142 -14.954 42.151 1.00 91.94 71 ALA A O 1
ATOM 571 N N . LEU A 1 72 ? -40.849 -13.005 43.014 1.00 90.06 72 LEU A N 1
ATOM 572 C CA . LEU A 1 72 ? -40.050 -12.158 42.120 1.00 90.06 72 LEU A CA 1
ATOM 573 C C . LEU A 1 72 ? -38.545 -12.409 42.267 1.00 90.06 72 LEU A C 1
ATOM 575 O O . LEU A 1 72 ? -37.829 -12.480 41.271 1.00 90.06 72 LEU A O 1
ATOM 579 N N . CYS A 1 73 ? -38.049 -12.586 43.495 1.00 89.50 73 CYS A N 1
ATOM 580 C CA . CYS A 1 73 ? -36.652 -12.950 43.722 1.00 89.50 73 CYS A CA 1
ATOM 581 C C . CYS A 1 73 ? -36.313 -14.323 43.124 1.00 89.50 73 CYS A C 1
ATOM 583 O O . CYS A 1 73 ? -35.214 -14.494 42.602 1.00 89.50 73 CYS A O 1
ATOM 585 N N . SER A 1 74 ? -37.239 -15.286 43.168 1.00 88.56 74 SER A N 1
ATOM 586 C CA . SER A 1 74 ? -37.035 -16.610 42.572 1.00 88.56 74 SER A CA 1
ATOM 587 C C . SER A 1 74 ? -37.019 -16.571 41.040 1.00 88.56 74 SER A C 1
ATOM 589 O O . SER A 1 74 ? -36.167 -17.213 40.430 1.00 88.56 74 SER A O 1
ATOM 591 N N . GLU A 1 75 ? -37.883 -15.763 40.420 1.00 88.62 75 GLU A N 1
ATOM 592 C CA . GLU A 1 75 ? -37.893 -15.543 38.968 1.00 88.62 75 GLU A CA 1
ATOM 593 C C . GLU A 1 75 ? -36.618 -14.823 38.506 1.00 88.62 75 GLU A C 1
ATOM 595 O O . GLU A 1 75 ? -35.983 -15.235 37.535 1.00 88.62 75 GLU A O 1
ATOM 600 N N . LEU A 1 76 ? -36.181 -13.796 39.243 1.00 84.81 76 LEU A N 1
ATOM 601 C CA . LEU A 1 76 ? -34.926 -13.091 38.971 1.00 84.81 76 LEU A CA 1
ATOM 602 C C . LEU A 1 76 ? -33.703 -14.004 39.118 1.00 84.81 76 LEU A C 1
ATOM 604 O O . LEU A 1 76 ? -32.783 -13.921 38.307 1.00 84.81 76 LEU A O 1
ATOM 608 N N . ALA A 1 77 ? -33.695 -14.896 40.112 1.00 82.56 77 ALA A N 1
ATOM 609 C CA . ALA A 1 77 ? -32.617 -15.865 40.286 1.00 82.56 77 ALA A CA 1
ATOM 610 C C . ALA A 1 77 ? -32.557 -16.874 39.126 1.00 82.56 77 ALA A C 1
ATOM 612 O O . ALA A 1 77 ? -31.470 -17.175 38.644 1.00 82.56 77 ALA A O 1
ATOM 613 N N . GLN A 1 78 ? -33.704 -17.344 38.622 1.00 82.69 78 GLN A N 1
ATOM 614 C CA . GLN A 1 78 ? -33.755 -18.226 37.445 1.00 82.69 78 GLN A CA 1
ATOM 615 C C . GLN A 1 78 ? -33.253 -17.532 36.169 1.00 82.69 78 GLN A C 1
ATOM 617 O O . GLN A 1 78 ? -32.652 -18.166 35.303 1.00 82.69 78 GLN A O 1
ATOM 622 N N . LEU A 1 79 ? -33.466 -16.220 36.054 1.00 81.50 79 LEU A N 1
ATOM 623 C CA . LEU A 1 79 ? -32.978 -15.416 34.933 1.00 81.50 79 LEU A CA 1
ATOM 624 C C . LEU A 1 79 ? -31.480 -15.086 35.033 1.00 81.50 79 LEU A C 1
ATOM 626 O O . LEU A 1 79 ? -30.872 -14.739 34.021 1.00 81.50 79 LEU A O 1
ATOM 630 N N . GLN A 1 80 ? -30.849 -15.215 36.201 1.00 74.62 80 GLN A N 1
ATOM 631 C CA . GLN A 1 80 ? -29.435 -14.874 36.381 1.00 74.62 80 GLN A CA 1
ATOM 632 C C . GLN A 1 80 ? -28.502 -15.743 35.517 1.00 74.62 80 GLN A C 1
ATOM 634 O O . GLN A 1 80 ? -27.530 -15.230 34.955 1.00 74.62 80 GLN A O 1
ATOM 639 N N . ASP A 1 81 ? -28.835 -17.021 35.323 1.00 74.12 81 ASP A N 1
ATOM 640 C CA . ASP A 1 81 ? -28.062 -17.934 34.470 1.00 74.12 81 ASP A CA 1
ATOM 641 C C . ASP A 1 81 ? -28.074 -17.503 32.993 1.00 74.12 81 ASP A C 1
ATOM 643 O O . ASP A 1 81 ? -27.110 -17.734 32.259 1.00 74.12 81 ASP A O 1
ATOM 647 N N . THR A 1 82 ? -29.128 -16.804 32.553 1.00 77.12 82 THR A N 1
ATOM 648 C CA . THR A 1 82 ? -29.230 -16.304 31.173 1.00 77.12 82 THR A CA 1
ATOM 649 C C . THR A 1 82 ? -28.248 -15.166 30.891 1.00 77.12 82 THR A C 1
ATOM 651 O O . THR A 1 82 ? -27.688 -15.108 29.798 1.00 77.12 82 THR A O 1
ATOM 654 N N . TYR A 1 83 ? -27.956 -14.318 31.884 1.00 74.50 83 TYR A N 1
ATOM 655 C CA . TYR A 1 83 ? -26.972 -13.237 31.757 1.00 74.50 83 TYR A CA 1
ATOM 656 C C . TYR A 1 83 ? -25.540 -13.763 31.655 1.00 74.50 83 TYR A C 1
ATOM 658 O O . TYR A 1 83 ? -24.744 -13.248 30.869 1.00 74.50 83 TYR A O 1
ATOM 666 N N . ILE A 1 84 ? -25.213 -14.805 32.424 1.00 79.69 84 ILE A N 1
ATOM 667 C CA . ILE A 1 84 ? -23.896 -15.454 32.363 1.00 79.69 84 ILE A CA 1
ATOM 668 C C . ILE A 1 84 ? -23.711 -16.099 30.986 1.00 79.69 84 ILE A C 1
ATOM 670 O O . ILE A 1 84 ? -22.685 -15.907 30.334 1.00 79.69 84 ILE A O 1
ATOM 674 N N . LEU A 1 85 ? -24.743 -16.797 30.507 1.00 83.75 85 LEU A N 1
ATOM 675 C CA . LEU A 1 85 ? -24.728 -17.437 29.201 1.00 83.75 85 LEU A CA 1
ATOM 676 C C . LEU A 1 85 ? -24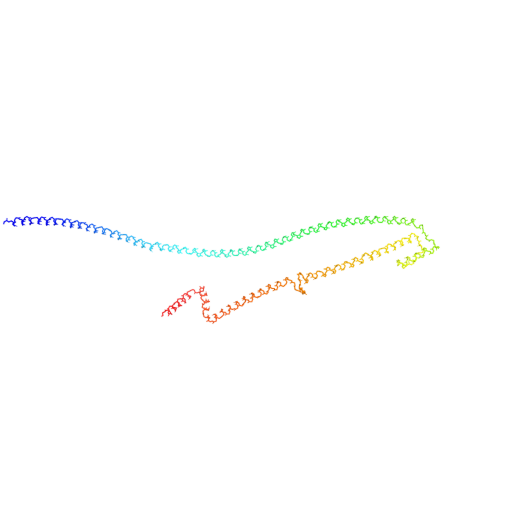.599 -16.414 28.059 1.00 83.75 85 LEU A C 1
ATOM 678 O O . LEU A 1 85 ? -23.835 -16.641 27.120 1.00 83.75 85 LEU A O 1
ATOM 682 N N . GLN A 1 86 ? -25.300 -15.279 28.149 1.00 85.69 86 GLN A N 1
ATOM 683 C CA . GLN A 1 86 ? -25.172 -14.181 27.190 1.00 85.69 86 GLN A CA 1
ATOM 684 C C . GLN A 1 86 ? -23.735 -13.642 27.152 1.00 85.69 86 GLN A C 1
ATOM 686 O O . GLN A 1 86 ? -23.154 -13.561 26.072 1.00 85.69 86 GLN A O 1
ATOM 691 N N . GLY A 1 87 ? -23.131 -13.367 28.313 1.00 90.06 87 GLY A N 1
ATOM 692 C CA . GLY A 1 87 ? -21.746 -12.896 28.392 1.00 90.06 87 GLY A CA 1
ATOM 693 C C . GLY A 1 87 ? -20.737 -13.869 27.770 1.00 90.06 87 GLY A C 1
ATOM 694 O O . GLY A 1 87 ? -19.834 -13.448 27.046 1.00 90.06 87 GLY A O 1
ATOM 695 N N . ASP A 1 88 ? -20.914 -15.176 27.978 1.00 90.75 88 ASP A N 1
ATOM 696 C CA . ASP A 1 88 ? -20.061 -16.208 27.376 1.00 90.75 88 ASP A CA 1
ATOM 697 C C . ASP A 1 88 ? -20.201 -16.280 25.849 1.00 90.75 88 ASP A C 1
ATOM 699 O O . ASP A 1 88 ? -19.206 -16.475 25.134 1.00 90.75 88 ASP A O 1
ATOM 703 N N . TYR A 1 89 ? -21.421 -16.132 25.325 1.00 92.00 89 TYR A N 1
ATOM 704 C CA . TYR A 1 89 ? -21.649 -16.087 23.882 1.00 92.00 89 TYR A CA 1
ATOM 705 C C . TYR A 1 89 ? -21.103 -14.806 23.263 1.00 92.00 89 TYR A C 1
ATOM 707 O O . TYR A 1 89 ? -20.430 -14.895 22.235 1.00 92.00 89 TYR A O 1
ATOM 715 N N . ASP A 1 90 ? -21.278 -13.658 23.912 1.00 94.50 90 ASP A N 1
ATOM 716 C CA . ASP A 1 90 ? -20.688 -12.392 23.477 1.00 94.50 90 ASP A CA 1
ATOM 717 C C . ASP A 1 90 ? -19.158 -12.511 23.409 1.00 94.50 90 ASP A C 1
ATOM 719 O O . ASP A 1 90 ? -18.535 -12.137 22.412 1.00 94.50 90 ASP A O 1
ATOM 723 N N . LEU A 1 91 ? -18.534 -13.146 24.407 1.00 94.38 91 LEU A N 1
ATOM 724 C CA . LEU A 1 91 ? -17.091 -13.382 24.413 1.00 94.38 91 LEU A CA 1
ATOM 725 C C . LEU A 1 91 ? -16.644 -14.321 23.276 1.00 94.38 91 LEU A C 1
ATOM 727 O O . LEU A 1 91 ? -15.592 -14.105 22.662 1.00 94.38 91 LEU A O 1
ATOM 731 N N . LYS A 1 92 ? -17.425 -15.368 22.974 1.00 95.62 92 LYS A N 1
ATOM 732 C CA . LYS A 1 92 ? -17.160 -16.275 21.842 1.00 95.62 92 LYS A CA 1
ATOM 733 C C . LYS A 1 92 ? -17.296 -15.559 20.501 1.00 95.62 92 LYS A C 1
ATOM 735 O O . LYS A 1 92 ? -16.425 -15.743 19.649 1.00 95.62 92 LYS A O 1
ATOM 740 N N . VAL A 1 93 ? -18.330 -14.738 20.329 1.00 96.56 93 VAL A N 1
ATOM 741 C CA . VAL A 1 93 ? -18.547 -13.934 19.119 1.00 96.56 93 VAL A CA 1
ATOM 742 C C . VAL A 1 93 ? -17.385 -12.964 18.929 1.00 96.56 93 VAL A C 1
ATOM 744 O O . VAL A 1 93 ? -16.756 -12.985 17.875 1.00 96.56 93 VAL A O 1
ATOM 747 N N . MET A 1 94 ? -16.987 -12.230 19.970 1.00 94.75 94 MET A N 1
ATOM 748 C CA . MET A 1 94 ? -15.851 -11.302 19.914 1.00 94.75 94 MET A CA 1
ATOM 749 C C . MET A 1 94 ? -14.539 -11.996 19.517 1.00 94.75 94 MET A C 1
ATOM 751 O O . MET A 1 94 ? -13.776 -11.486 18.691 1.00 94.75 94 MET A O 1
ATOM 755 N N . ARG A 1 95 ? -14.270 -13.198 20.048 1.00 95.81 95 ARG A N 1
ATOM 756 C CA . ARG A 1 95 ? -13.100 -13.996 19.634 1.00 95.81 95 ARG A CA 1
ATOM 757 C C . ARG A 1 95 ? -13.183 -14.405 18.166 1.00 95.81 95 ARG A C 1
ATOM 759 O O . ARG A 1 95 ? -12.186 -14.310 17.451 1.00 95.81 95 ARG A O 1
ATOM 766 N N . GLN A 1 96 ? -14.347 -14.856 17.707 1.00 96.75 96 GLN A N 1
ATOM 767 C CA . GLN A 1 96 ? -14.544 -15.233 16.308 1.00 96.75 96 GLN A CA 1
ATOM 768 C C . GLN A 1 96 ? -14.389 -14.034 15.371 1.00 96.75 96 GLN A C 1
ATOM 770 O O . GLN A 1 96 ? -13.684 -14.142 14.369 1.00 96.75 96 GLN A O 1
ATOM 775 N N . GLU A 1 97 ? -14.955 -12.880 15.714 1.00 97.19 97 GLU A N 1
ATOM 776 C CA . GLU A 1 97 ? -14.802 -11.643 14.948 1.00 97.19 97 GLU A CA 1
ATOM 777 C C . GLU A 1 97 ? -13.339 -11.218 14.839 1.00 97.19 97 GLU A C 1
ATOM 779 O O . GLU A 1 97 ? -12.882 -10.850 13.753 1.00 97.19 97 GLU A O 1
ATOM 784 N N . TYR A 1 98 ? -12.571 -11.341 15.925 1.00 96.81 98 TYR A N 1
ATOM 785 C CA . TYR A 1 98 ? -11.135 -11.084 15.904 1.00 96.81 98 TYR A CA 1
ATOM 786 C C . TYR A 1 98 ? -10.397 -12.006 14.917 1.00 96.81 98 TYR A C 1
ATOM 788 O O . TYR A 1 98 ? -9.611 -11.527 14.090 1.00 96.81 98 TYR A O 1
ATOM 796 N N . TYR A 1 99 ? -10.671 -13.316 14.942 1.00 97.81 99 TYR A N 1
ATOM 797 C CA . TYR A 1 99 ? -10.059 -14.260 13.999 1.00 97.81 99 TYR A CA 1
ATOM 798 C C . TYR A 1 99 ? -10.483 -13.994 12.552 1.00 97.81 99 TYR A C 1
ATOM 800 O O . TYR A 1 99 ? -9.629 -13.981 11.664 1.00 97.81 99 TYR A O 1
ATOM 808 N N . ILE A 1 100 ? -11.765 -13.713 12.313 1.00 97.94 100 ILE A N 1
ATOM 809 C CA . ILE A 1 100 ? -12.293 -13.372 10.987 1.00 97.94 100 ILE A CA 1
ATOM 810 C C . ILE A 1 100 ? -11.637 -12.092 10.469 1.00 97.94 100 ILE A C 1
ATOM 812 O O . ILE A 1 100 ? -11.236 -12.036 9.308 1.00 97.94 100 ILE A O 1
ATOM 816 N N . LYS A 1 101 ? -11.471 -11.070 11.315 1.00 98.12 101 LYS A N 1
ATOM 817 C CA . LYS A 1 101 ? -10.793 -9.823 10.942 1.00 98.12 101 LYS A CA 1
ATOM 818 C C . LYS A 1 101 ? -9.353 -10.093 10.512 1.00 98.12 101 LYS A C 1
ATOM 820 O O . LYS A 1 101 ? -8.938 -9.615 9.458 1.00 98.12 101 LYS A O 1
ATOM 825 N N . ARG A 1 102 ? -8.621 -10.914 11.269 1.00 96.44 102 ARG A N 1
ATOM 826 C CA . ARG A 1 102 ? -7.240 -11.297 10.942 1.00 96.44 102 ARG A CA 1
ATOM 827 C C . ARG A 1 102 ? -7.143 -12.144 9.666 1.00 96.44 102 ARG A C 1
ATOM 829 O O . ARG A 1 102 ? -6.204 -11.988 8.886 1.00 96.44 102 ARG A O 1
ATOM 836 N N . GLN A 1 103 ? -8.117 -13.014 9.416 1.00 97.50 103 GLN A N 1
ATOM 837 C CA . GLN A 1 103 ? -8.195 -13.769 8.164 1.00 97.50 103 GLN A CA 1
ATOM 838 C C . GLN A 1 103 ? -8.498 -12.853 6.976 1.00 97.50 103 GLN A C 1
ATOM 840 O O . GLN A 1 103 ? -7.825 -12.956 5.954 1.00 97.50 103 GLN A O 1
ATOM 845 N N . LYS A 1 104 ? -9.436 -11.908 7.114 1.00 98.00 104 LYS A N 1
ATOM 846 C CA . LYS A 1 104 ? -9.750 -10.920 6.071 1.00 98.00 104 LYS A CA 1
ATOM 847 C C . LYS A 1 104 ? -8.532 -10.085 5.690 1.00 98.00 104 LYS A C 1
ATOM 849 O O . LYS A 1 104 ? -8.283 -9.923 4.502 1.00 98.00 104 LYS A O 1
ATOM 854 N N . THR A 1 105 ? -7.738 -9.625 6.662 1.00 97.94 105 THR A N 1
ATOM 855 C CA . THR A 1 105 ? -6.496 -8.889 6.361 1.00 97.94 105 THR A CA 1
ATOM 856 C C . THR A 1 105 ? -5.500 -9.742 5.576 1.00 97.94 105 THR A C 1
ATOM 858 O O . THR A 1 105 ? -4.872 -9.259 4.642 1.00 97.94 105 THR A O 1
ATOM 861 N N . PHE A 1 106 ? -5.380 -11.032 5.903 1.00 97.94 106 PHE A N 1
ATOM 862 C CA . PHE A 1 106 ? -4.481 -11.930 5.179 1.00 97.94 106 PHE A CA 1
ATOM 863 C C . PHE A 1 106 ? -4.975 -12.231 3.757 1.00 97.94 106 PHE A C 1
ATOM 865 O O . PHE A 1 106 ? -4.189 -12.204 2.812 1.00 97.94 106 PHE A O 1
ATOM 872 N N . ILE A 1 107 ? -6.280 -12.460 3.594 1.00 97.94 107 ILE A N 1
ATOM 873 C CA . ILE A 1 107 ? -6.910 -12.640 2.282 1.00 97.94 107 ILE A CA 1
ATOM 874 C C . ILE A 1 107 ? -6.685 -11.399 1.419 1.00 97.94 107 ILE A C 1
ATOM 876 O O . ILE A 1 107 ? -6.294 -11.537 0.265 1.00 97.94 107 ILE A O 1
ATOM 880 N N . ASP A 1 108 ? -6.864 -10.201 1.974 1.00 98.38 108 ASP A N 1
ATOM 881 C CA . ASP A 1 108 ? -6.655 -8.957 1.235 1.00 98.38 108 ASP A CA 1
ATOM 882 C C . ASP A 1 108 ? -5.199 -8.804 0.765 1.00 98.38 108 ASP A C 1
ATOM 884 O O . ASP A 1 108 ? -4.942 -8.465 -0.392 1.00 98.38 108 ASP A O 1
ATOM 888 N N . HIS A 1 109 ? -4.224 -9.154 1.608 1.00 98.06 109 HIS A N 1
ATOM 889 C CA . HIS A 1 109 ? -2.821 -9.195 1.193 1.00 98.06 109 HIS A CA 1
ATOM 890 C C . HIS A 1 109 ? -2.573 -10.190 0.051 1.00 98.06 109 HIS A C 1
ATOM 892 O O . HIS A 1 109 ? -1.907 -9.835 -0.924 1.00 98.06 109 HIS A O 1
ATOM 898 N N . LEU A 1 110 ? -3.132 -11.401 0.127 1.00 98.25 110 LEU A N 1
ATOM 899 C CA . LEU A 1 110 ? -2.985 -12.412 -0.925 1.00 98.25 110 LEU A CA 1
ATOM 900 C C . LEU A 1 110 ? -3.655 -11.991 -2.238 1.00 98.25 110 LEU A C 1
ATOM 902 O O . LEU A 1 110 ? -3.072 -12.162 -3.310 1.00 98.25 110 LEU A O 1
ATOM 906 N N . VAL A 1 111 ? -4.853 -11.411 -2.169 1.00 98.19 111 VAL A N 1
ATOM 907 C CA . VAL A 1 111 ? -5.578 -10.902 -3.340 1.00 98.19 111 VAL A CA 1
ATOM 908 C C . VAL A 1 111 ? -4.793 -9.768 -3.992 1.00 98.19 111 VAL A C 1
ATOM 910 O O . VAL A 1 111 ? -4.589 -9.792 -5.206 1.00 98.19 111 VAL A O 1
ATOM 913 N N . ASN A 1 112 ? -4.270 -8.830 -3.202 1.00 98.06 112 ASN A N 1
ATOM 914 C CA . ASN A 1 112 ? -3.422 -7.754 -3.707 1.00 98.06 112 ASN A CA 1
ATOM 915 C C . ASN A 1 112 ? -2.140 -8.285 -4.359 1.00 98.06 112 ASN A C 1
ATOM 917 O O . ASN A 1 112 ? -1.739 -7.813 -5.426 1.00 98.06 112 ASN A O 1
ATOM 921 N N . GLN A 1 113 ? -1.499 -9.289 -3.758 1.00 97.69 113 GLN A N 1
ATOM 922 C CA . GLN A 1 113 ? -0.295 -9.895 -4.320 1.00 97.69 113 GLN A CA 1
ATOM 923 C C . GLN A 1 113 ? -0.592 -10.611 -5.648 1.00 97.69 113 GLN A C 1
ATOM 925 O O . GLN A 1 113 ? 0.146 -10.440 -6.623 1.00 97.69 113 GLN A O 1
ATOM 930 N N . LEU A 1 114 ? -1.707 -11.343 -5.724 1.00 98.00 114 LEU A N 1
ATOM 931 C CA . LEU A 1 114 ? -2.162 -11.991 -6.951 1.00 98.00 114 LEU A CA 1
ATOM 932 C C . LEU A 1 114 ? -2.508 -10.966 -8.038 1.00 98.00 114 LEU A C 1
ATOM 934 O O . LEU A 1 114 ? -2.099 -11.141 -9.187 1.00 98.00 114 LEU A O 1
ATOM 938 N N . ALA A 1 115 ? -3.220 -9.893 -7.691 1.00 97.81 115 ALA A N 1
ATOM 939 C CA . ALA A 1 115 ? -3.587 -8.831 -8.621 1.00 97.81 115 ALA A CA 1
ATOM 940 C C . ALA A 1 115 ? -2.344 -8.154 -9.216 1.00 97.81 115 ALA A C 1
ATOM 942 O O . ALA A 1 115 ? -2.243 -8.029 -10.437 1.00 97.81 115 ALA A O 1
ATOM 943 N N . ARG A 1 116 ? -1.350 -7.816 -8.381 1.00 97.62 116 ARG A N 1
ATOM 944 C CA . ARG A 1 116 ? -0.061 -7.258 -8.829 1.00 97.62 116 ARG A CA 1
ATOM 945 C C . ARG A 1 116 ? 0.671 -8.201 -9.777 1.00 97.62 116 ARG A C 1
ATOM 947 O O . ARG A 1 116 ? 1.122 -7.772 -10.835 1.00 97.62 116 ARG A O 1
ATOM 954 N N . HIS A 1 117 ? 0.753 -9.486 -9.433 1.00 97.81 117 HIS A N 1
ATOM 955 C CA . HIS A 1 117 ? 1.394 -10.477 -10.295 1.00 97.81 117 HIS A CA 1
ATOM 956 C C . HIS A 1 117 ? 0.676 -10.617 -11.646 1.00 97.81 117 HIS A C 1
ATOM 958 O O . HIS A 1 117 ? 1.317 -10.641 -12.696 1.00 97.81 117 HIS A O 1
ATOM 964 N N . ARG A 1 118 ? -0.662 -10.681 -11.639 1.00 97.44 118 ARG A N 1
ATOM 965 C CA . ARG A 1 118 ? -1.470 -10.767 -12.863 1.00 97.44 118 ARG A CA 1
ATOM 966 C C . ARG A 1 118 ? -1.309 -9.526 -13.731 1.00 97.44 118 ARG A C 1
ATOM 968 O O . ARG A 1 118 ? -1.126 -9.670 -14.936 1.00 97.44 118 ARG A O 1
ATOM 975 N N . PHE A 1 119 ? -1.321 -8.342 -13.127 1.00 98.19 119 PHE A N 1
ATOM 976 C CA . PHE A 1 119 ? -1.092 -7.086 -13.828 1.00 98.19 119 PHE A CA 1
ATOM 977 C C . PHE A 1 119 ? 0.292 -7.055 -14.483 1.00 98.19 119 PHE A C 1
ATOM 979 O O . PHE A 1 119 ? 0.390 -6.810 -15.682 1.00 98.19 119 PHE A O 1
ATOM 986 N N . LEU A 1 120 ? 1.345 -7.403 -13.736 1.00 98.00 120 LEU A N 1
ATOM 987 C CA . LEU A 1 120 ? 2.710 -7.461 -14.263 1.00 98.00 120 LEU A CA 1
ATOM 988 C C . LEU A 1 120 ? 2.831 -8.451 -15.429 1.00 98.00 120 LEU A C 1
ATOM 990 O O . LEU A 1 120 ? 3.459 -8.149 -16.441 1.00 98.00 120 LEU A O 1
ATOM 994 N N . LYS A 1 121 ? 2.184 -9.618 -15.323 1.00 98.19 121 LYS A N 1
ATOM 995 C CA . LYS A 1 121 ? 2.158 -10.612 -16.400 1.00 98.19 121 LYS A CA 1
ATOM 996 C C . LYS A 1 121 ? 1.493 -10.066 -17.667 1.00 98.19 121 LYS A C 1
ATOM 998 O O . LYS A 1 121 ? 2.016 -10.286 -18.755 1.00 98.19 121 LYS A O 1
ATOM 1003 N N . ILE A 1 122 ? 0.370 -9.359 -17.534 1.00 98.19 122 ILE A N 1
ATOM 1004 C CA . ILE A 1 122 ? -0.323 -8.735 -18.672 1.00 98.19 122 ILE A CA 1
ATOM 1005 C C . ILE A 1 122 ? 0.543 -7.628 -19.285 1.00 98.19 122 ILE A C 1
ATOM 1007 O O . ILE A 1 122 ? 0.688 -7.584 -20.504 1.00 98.19 122 ILE A O 1
ATOM 1011 N N . ALA A 1 123 ? 1.156 -6.775 -18.462 1.00 97.75 123 ALA A N 1
ATOM 1012 C CA . ALA A 1 123 ? 2.047 -5.714 -18.929 1.00 97.75 123 ALA A CA 1
ATOM 1013 C C . ALA A 1 123 ? 3.230 -6.282 -19.730 1.00 97.75 123 ALA A C 1
ATOM 1015 O O . ALA A 1 123 ? 3.478 -5.838 -20.847 1.00 97.75 123 ALA A O 1
ATOM 1016 N N . CYS A 1 124 ? 3.877 -7.334 -19.220 1.00 97.62 124 CYS A N 1
ATOM 1017 C CA . CYS A 1 124 ? 4.974 -8.015 -19.910 1.00 97.62 124 CYS A CA 1
ATOM 1018 C C . CYS A 1 124 ? 4.528 -8.631 -21.250 1.00 97.62 124 CYS A C 1
ATOM 1020 O O . CYS A 1 124 ? 5.224 -8.513 -22.255 1.00 97.62 124 CYS A O 1
ATOM 1022 N N . GLN A 1 125 ? 3.337 -9.237 -21.307 1.00 97.88 125 GLN A N 1
ATOM 1023 C CA . GLN A 1 125 ? 2.786 -9.773 -22.558 1.00 97.88 125 GLN A CA 1
ATOM 1024 C C . GLN A 1 125 ? 2.485 -8.676 -23.590 1.00 97.88 125 GLN A C 1
ATOM 1026 O O . GLN A 1 125 ? 2.717 -8.872 -24.785 1.00 97.88 125 GLN A O 1
ATOM 1031 N N . LEU A 1 126 ? 1.968 -7.528 -23.147 1.00 97.44 126 LEU A N 1
ATOM 1032 C CA . LEU A 1 126 ? 1.716 -6.380 -24.019 1.00 97.44 126 LEU A CA 1
ATOM 1033 C C . LEU A 1 126 ? 3.020 -5.790 -24.552 1.00 97.44 126 LEU A C 1
ATOM 1035 O O . LEU A 1 126 ? 3.127 -5.544 -25.751 1.00 97.44 126 LEU A O 1
ATOM 1039 N N . GLU A 1 127 ? 4.017 -5.622 -23.688 1.00 97.50 127 GLU A N 1
ATOM 1040 C CA . GLU A 1 127 ? 5.346 -5.160 -24.078 1.00 97.50 127 GLU A CA 1
ATOM 1041 C C . GLU A 1 127 ? 5.983 -6.110 -25.097 1.00 97.50 127 GLU A C 1
ATOM 1043 O O . GLU A 1 127 ? 6.414 -5.669 -26.162 1.00 97.50 127 GLU A O 1
ATOM 1048 N N . GLN A 1 128 ? 5.932 -7.422 -24.849 1.00 97.31 128 GLN A N 1
ATOM 1049 C CA . GLN A 1 128 ? 6.424 -8.426 -25.790 1.00 97.31 128 GLN A CA 1
ATOM 1050 C C . GLN A 1 128 ? 5.720 -8.332 -27.151 1.00 97.31 128 GLN A C 1
ATOM 1052 O O . GLN A 1 128 ? 6.371 -8.437 -28.190 1.00 97.31 128 GLN A O 1
ATOM 1057 N N . LYS A 1 129 ? 4.400 -8.108 -27.178 1.00 97.50 129 LYS A N 1
ATOM 1058 C CA . LYS A 1 129 ? 3.656 -7.918 -28.431 1.00 97.50 129 LYS A CA 1
ATOM 1059 C C . LYS A 1 129 ? 4.119 -6.663 -29.176 1.00 97.50 129 LYS A C 1
ATOM 1061 O O . LYS A 1 129 ? 4.280 -6.722 -30.394 1.00 97.50 129 LYS A O 1
ATOM 1066 N N . THR A 1 130 ? 4.349 -5.561 -28.467 1.00 97.19 130 THR A N 1
ATOM 1067 C CA . THR A 1 130 ? 4.843 -4.305 -29.051 1.00 97.19 130 THR A CA 1
ATOM 1068 C C . THR A 1 130 ? 6.250 -4.474 -29.618 1.00 97.19 130 THR A C 1
ATOM 1070 O O . THR A 1 130 ? 6.488 -4.103 -30.765 1.00 97.19 130 THR A O 1
ATOM 1073 N N . ILE A 1 131 ? 7.154 -5.108 -28.865 1.00 97.38 131 ILE A N 1
ATOM 1074 C CA . ILE A 1 131 ? 8.521 -5.406 -29.314 1.00 97.38 131 ILE A CA 1
ATOM 1075 C C . ILE A 1 131 ? 8.493 -6.318 -30.544 1.00 97.38 131 ILE A C 1
ATOM 1077 O O . ILE A 1 131 ? 9.167 -6.033 -31.529 1.00 97.38 131 ILE A O 1
ATOM 1081 N N . ASN A 1 132 ? 7.672 -7.370 -30.539 1.00 97.56 132 ASN A N 1
ATOM 1082 C CA . ASN A 1 132 ? 7.534 -8.262 -31.690 1.00 97.56 132 ASN A CA 1
ATOM 1083 C C . ASN A 1 132 ? 6.964 -7.541 -32.922 1.00 97.56 132 ASN A C 1
ATOM 1085 O O . ASN A 1 132 ? 7.381 -7.835 -34.040 1.00 97.56 132 ASN A O 1
ATOM 1089 N N . GLY A 1 133 ? 6.036 -6.597 -32.729 1.00 97.44 133 GLY A N 1
ATOM 1090 C CA . GLY A 1 133 ? 5.516 -5.749 -33.802 1.00 97.44 133 GLY A CA 1
ATOM 1091 C C . GLY A 1 133 ? 6.578 -4.808 -34.376 1.00 97.44 133 GLY A C 1
ATOM 1092 O O . GLY A 1 133 ? 6.692 -4.675 -35.590 1.00 97.44 133 GLY A O 1
ATOM 1093 N N . ALA A 1 134 ? 7.406 -4.199 -33.525 1.00 97.25 134 ALA A N 1
ATOM 1094 C CA . ALA A 1 134 ? 8.539 -3.395 -33.980 1.00 97.25 134 ALA A CA 1
ATOM 1095 C C . ALA A 1 134 ? 9.582 -4.255 -34.715 1.00 97.25 134 ALA A C 1
ATOM 1097 O O . ALA A 1 134 ? 10.070 -3.867 -35.773 1.00 97.25 134 ALA A O 1
ATOM 1098 N N . TYR A 1 135 ? 9.878 -5.451 -34.201 1.00 97.75 135 TYR A N 1
ATOM 1099 C CA . TYR A 1 135 ? 10.799 -6.396 -34.829 1.00 97.75 135 TYR A CA 1
ATOM 1100 C C . TYR A 1 135 ? 10.314 -6.854 -36.210 1.00 97.75 135 TYR A C 1
ATOM 1102 O O . TYR A 1 135 ? 11.107 -6.895 -37.150 1.00 97.75 135 TYR A O 1
ATOM 1110 N N . SER A 1 136 ? 9.023 -7.167 -36.373 1.00 97.75 136 SER A N 1
ATOM 1111 C CA . SER A 1 136 ? 8.490 -7.555 -37.683 1.00 97.75 136 SER A CA 1
ATOM 1112 C C . SER A 1 136 ? 8.571 -6.410 -38.695 1.00 97.75 136 SER A C 1
ATOM 1114 O O . SER A 1 136 ? 8.941 -6.658 -39.839 1.00 97.75 136 SER A O 1
ATOM 1116 N N . LEU A 1 137 ? 8.308 -5.166 -38.276 1.00 97.75 137 LEU A N 1
ATOM 1117 C CA . LEU A 1 137 ? 8.481 -3.981 -39.122 1.00 97.75 137 LEU A CA 1
ATOM 1118 C C . LEU A 1 137 ? 9.946 -3.768 -39.516 1.00 97.75 137 LEU A C 1
ATOM 1120 O O . LEU A 1 137 ? 10.234 -3.553 -40.691 1.00 97.75 137 LEU A O 1
ATOM 1124 N N . LEU A 1 138 ? 10.877 -3.886 -38.566 1.00 97.88 138 LEU A N 1
ATOM 1125 C CA . LEU A 1 138 ? 12.312 -3.784 -38.846 1.00 97.88 138 LEU A CA 1
ATOM 1126 C C . LEU A 1 138 ? 12.771 -4.845 -39.845 1.00 97.88 138 LEU A C 1
ATOM 1128 O O . LEU A 1 138 ? 13.535 -4.533 -40.752 1.00 97.88 138 LEU A O 1
ATOM 1132 N N . LYS A 1 139 ? 12.260 -6.073 -39.732 1.00 97.94 139 LYS A N 1
ATOM 1133 C CA . LYS A 1 139 ? 12.577 -7.151 -40.672 1.00 97.94 139 LYS A CA 1
ATOM 1134 C C . LYS A 1 139 ? 12.059 -6.872 -42.087 1.00 97.94 139 LYS A C 1
ATOM 1136 O O . LYS A 1 139 ? 12.731 -7.213 -43.055 1.00 97.94 139 LYS A O 1
ATOM 1141 N N . VAL A 1 140 ? 10.889 -6.239 -42.216 1.00 98.06 140 VAL A N 1
ATOM 1142 C CA . VAL A 1 140 ? 10.373 -5.794 -43.522 1.00 98.06 140 VAL A CA 1
ATOM 1143 C C . VAL A 1 140 ? 11.285 -4.720 -44.117 1.00 98.06 140 VAL A C 1
ATOM 1145 O O . VAL A 1 140 ? 11.700 -4.851 -45.267 1.00 98.06 140 VAL A O 1
ATOM 1148 N N . ILE A 1 141 ? 11.669 -3.712 -43.327 1.00 97.69 141 ILE A N 1
ATOM 1149 C CA . ILE A 1 141 ? 12.587 -2.650 -43.769 1.00 97.69 141 ILE A CA 1
ATOM 1150 C C . ILE A 1 141 ? 13.942 -3.235 -44.186 1.00 97.69 141 ILE A C 1
ATOM 1152 O O . ILE A 1 141 ? 14.484 -2.853 -45.219 1.00 97.69 141 ILE A O 1
ATOM 1156 N N . GLU A 1 142 ? 14.481 -4.183 -43.419 1.00 97.69 142 GLU A N 1
ATOM 1157 C CA . GLU A 1 142 ? 15.726 -4.880 -43.752 1.00 97.69 142 GLU A CA 1
ATOM 1158 C C . GLU A 1 142 ? 15.628 -5.589 -45.108 1.00 97.69 142 GLU A C 1
ATOM 1160 O O . GLU A 1 142 ? 16.524 -5.435 -45.939 1.00 97.69 142 GLU A O 1
ATOM 1165 N N . SER A 1 143 ? 14.532 -6.316 -45.363 1.00 97.31 143 SER A N 1
ATOM 1166 C CA . SER A 1 143 ? 14.326 -6.968 -46.661 1.00 97.31 143 SER A CA 1
ATOM 1167 C C . SER A 1 143 ? 14.214 -5.964 -47.811 1.00 97.31 143 SER A C 1
ATOM 1169 O O . SER A 1 143 ? 14.849 -6.159 -48.843 1.00 97.31 143 SER A O 1
ATOM 1171 N N . GLU A 1 144 ? 13.508 -4.847 -47.617 1.00 97.88 144 GLU A N 1
ATOM 1172 C CA . GLU A 1 144 ? 13.358 -3.821 -48.653 1.00 97.88 144 GLU A CA 1
ATOM 1173 C C . GLU A 1 144 ? 14.697 -3.127 -48.957 1.00 97.88 144 GLU A C 1
ATOM 1175 O O . GLU A 1 144 ? 15.065 -2.933 -50.115 1.00 97.88 144 GLU A O 1
ATOM 1180 N N . LEU A 1 145 ? 15.485 -2.811 -47.923 1.00 97.44 145 LEU A N 1
ATOM 1181 C CA . LEU A 1 145 ? 16.836 -2.269 -48.081 1.00 97.44 145 LEU A CA 1
ATOM 1182 C C . LEU A 1 145 ? 17.767 -3.255 -48.787 1.00 97.44 145 LEU A C 1
ATOM 1184 O O . LEU A 1 145 ? 18.574 -2.837 -49.619 1.00 97.44 145 LEU A O 1
ATOM 1188 N N . HIS A 1 146 ? 17.660 -4.549 -48.481 1.00 97.88 146 HIS A N 1
ATOM 1189 C CA . HIS A 1 146 ? 18.425 -5.581 -49.171 1.00 97.88 146 HIS A CA 1
ATOM 1190 C C . HIS A 1 146 ? 18.069 -5.636 -50.662 1.00 97.88 146 HIS A C 1
ATOM 1192 O O . HIS A 1 146 ? 18.971 -5.663 -51.507 1.00 97.88 146 HIS A O 1
ATOM 1198 N N . ASP A 1 147 ? 16.780 -5.558 -50.994 1.00 97.44 147 ASP A N 1
ATOM 1199 C CA . ASP A 1 147 ? 16.299 -5.517 -52.373 1.00 97.44 147 ASP A CA 1
ATOM 1200 C C . ASP A 1 147 ? 16.804 -4.262 -53.102 1.00 97.44 147 ASP A C 1
ATOM 1202 O O . ASP A 1 147 ? 17.370 -4.374 -54.198 1.00 97.44 147 ASP A O 1
ATOM 1206 N N . TYR A 1 148 ? 16.721 -3.077 -52.482 1.00 97.25 148 TYR A N 1
ATOM 1207 C CA . TYR A 1 148 ? 17.283 -1.844 -53.046 1.00 97.25 148 TYR A CA 1
ATOM 1208 C C . TYR A 1 148 ? 18.794 -1.934 -53.257 1.00 97.25 148 TYR A C 1
ATOM 1210 O O . TYR A 1 148 ? 19.289 -1.515 -54.305 1.00 97.25 148 TYR A O 1
ATOM 1218 N N . LEU A 1 149 ? 19.537 -2.490 -52.298 1.00 97.12 149 LEU A N 1
ATOM 1219 C CA . LEU A 1 149 ? 20.985 -2.656 -52.403 1.00 97.12 149 LEU A CA 1
ATOM 1220 C C . LEU A 1 149 ? 21.328 -3.631 -53.533 1.00 97.12 149 LEU A C 1
ATOM 1222 O O . LEU A 1 149 ? 22.218 -3.346 -54.335 1.00 97.12 149 LEU A O 1
ATOM 1226 N N . SER A 1 150 ? 20.594 -4.738 -53.660 1.00 96.56 150 SER A N 1
ATOM 1227 C CA . SER A 1 150 ? 20.775 -5.690 -54.757 1.00 96.56 150 SER A CA 1
ATOM 1228 C C . SER A 1 150 ? 20.537 -5.027 -56.122 1.00 96.56 150 SER A C 1
ATOM 1230 O O . SER A 1 150 ? 21.379 -5.149 -57.013 1.00 96.56 150 SER A O 1
ATOM 1232 N N . SER A 1 151 ? 19.475 -4.226 -56.256 1.00 96.56 151 SER A N 1
ATOM 1233 C CA . SER A 1 151 ? 19.151 -3.463 -57.467 1.00 96.56 151 SER A CA 1
ATOM 1234 C C . SER A 1 151 ? 20.189 -2.373 -57.768 1.00 96.56 151 SER A C 1
ATOM 1236 O O . SER A 1 151 ? 20.621 -2.186 -58.906 1.00 96.56 151 SER A O 1
ATOM 1238 N N . ALA A 1 152 ? 20.679 -1.672 -56.746 1.00 94.81 152 ALA A N 1
ATOM 1239 C CA . ALA A 1 152 ? 21.772 -0.720 -56.905 1.00 94.81 152 ALA A CA 1
ATOM 1240 C C . ALA A 1 152 ? 23.058 -1.427 -57.357 1.00 94.81 152 ALA A C 1
ATOM 1242 O O . ALA A 1 152 ? 23.750 -0.941 -58.250 1.00 94.81 152 ALA A O 1
ATOM 1243 N N . ARG A 1 153 ? 23.358 -2.606 -56.803 1.00 95.81 153 ARG A N 1
ATOM 1244 C CA . ARG A 1 153 ? 24.528 -3.405 -57.173 1.00 95.81 153 ARG A CA 1
ATOM 1245 C C . ARG A 1 153 ? 24.439 -3.924 -58.606 1.00 95.81 153 ARG A C 1
ATOM 1247 O O . ARG A 1 153 ? 25.453 -3.892 -59.300 1.00 95.81 153 ARG A O 1
ATOM 1254 N N . THR A 1 154 ? 23.265 -4.350 -59.075 1.00 95.12 154 THR A N 1
ATOM 1255 C CA . THR A 1 154 ? 23.082 -4.735 -60.486 1.00 95.12 154 THR A CA 1
ATOM 1256 C C . THR A 1 154 ? 23.250 -3.532 -61.412 1.00 95.12 154 THR A C 1
ATOM 1258 O O . THR A 1 154 ? 23.973 -3.635 -62.403 1.00 95.12 154 THR A O 1
ATOM 1261 N N . ARG A 1 155 ? 22.693 -2.363 -61.059 1.00 94.31 155 ARG A N 1
ATOM 1262 C CA . ARG A 1 155 ? 22.898 -1.107 -61.805 1.00 94.31 155 ARG A CA 1
ATOM 1263 C C . ARG A 1 155 ? 24.368 -0.697 -61.862 1.00 94.31 155 ARG A C 1
ATOM 1265 O O . ARG A 1 155 ? 24.867 -0.387 -62.938 1.00 94.31 155 ARG A O 1
ATOM 1272 N N . VAL A 1 156 ? 25.079 -0.724 -60.736 1.00 94.06 156 VAL A N 1
ATOM 1273 C CA . VAL A 1 156 ? 26.523 -0.443 -60.682 1.00 94.06 156 VAL A CA 1
ATOM 1274 C C . VAL A 1 156 ? 27.305 -1.461 -61.508 1.00 94.06 156 VAL A C 1
ATOM 1276 O O . VAL A 1 156 ? 28.193 -1.068 -62.257 1.00 94.06 156 VAL A O 1
ATOM 1279 N N . GLY A 1 157 ? 26.945 -2.746 -61.448 1.00 93.12 157 GLY A N 1
ATOM 1280 C CA . GLY A 1 157 ? 27.517 -3.781 -62.310 1.00 93.12 157 GLY A CA 1
ATOM 1281 C C . GLY A 1 157 ? 27.350 -3.460 -63.798 1.00 93.12 157 GLY A C 1
ATOM 1282 O O . GLY A 1 157 ? 28.313 -3.578 -64.552 1.00 93.12 157 GLY A O 1
ATOM 1283 N N . HIS A 1 158 ? 26.174 -2.970 -64.196 1.00 89.75 158 HIS A N 1
ATOM 1284 C CA . HIS A 1 158 ? 25.907 -2.523 -65.563 1.00 89.75 158 HIS A CA 1
ATOM 1285 C C . HIS A 1 158 ? 26.718 -1.272 -65.943 1.00 89.75 158 HIS A C 1
ATOM 1287 O O . HIS A 1 158 ? 27.295 -1.212 -67.025 1.00 89.75 158 HIS A O 1
ATOM 1293 N N . TYR A 1 159 ? 26.820 -0.265 -65.070 1.00 88.81 159 TYR A N 1
ATOM 1294 C CA . TYR A 1 159 ? 27.672 0.899 -65.342 1.00 88.81 159 TYR A CA 1
ATOM 1295 C C . TYR A 1 159 ? 29.149 0.516 -65.441 1.00 88.81 159 TYR A C 1
ATOM 1297 O O . TYR A 1 159 ? 29.849 1.040 -66.299 1.00 88.81 159 TYR A O 1
ATOM 1305 N N . LEU A 1 160 ? 29.623 -0.423 -64.620 1.00 88.62 160 LEU A N 1
ATOM 1306 C CA . LEU A 1 160 ? 30.987 -0.939 -64.698 1.00 88.62 160 LEU A CA 1
ATOM 1307 C C . LEU A 1 160 ? 31.230 -1.732 -65.986 1.00 88.62 160 LEU A C 1
ATOM 1309 O O . LEU A 1 160 ? 32.307 -1.603 -66.562 1.00 88.62 160 LEU A O 1
ATOM 1313 N N . SER A 1 161 ? 30.263 -2.523 -66.466 1.00 86.00 161 SER A N 1
ATOM 1314 C CA . SER A 1 161 ? 30.397 -3.216 -67.754 1.00 86.00 161 SER A CA 1
ATOM 1315 C C . SER A 1 161 ? 30.393 -2.238 -68.929 1.00 86.00 161 SER A C 1
ATOM 1317 O O . SER A 1 161 ? 31.203 -2.392 -69.837 1.00 86.00 161 SER A O 1
ATOM 1319 N N . VAL A 1 162 ? 29.555 -1.197 -68.882 1.00 84.31 162 VAL A N 1
ATOM 1320 C CA . VAL A 1 162 ? 29.567 -0.102 -69.867 1.00 84.31 162 VAL A CA 1
ATOM 1321 C C . VAL A 1 162 ? 30.875 0.686 -69.803 1.00 84.31 162 VAL A C 1
ATOM 1323 O O . VAL A 1 162 ? 31.443 0.988 -70.845 1.00 84.31 162 VAL A O 1
ATOM 1326 N N . ASN A 1 163 ? 31.393 0.981 -68.609 1.00 77.44 163 ASN A N 1
ATOM 1327 C CA . ASN A 1 163 ? 32.661 1.689 -68.454 1.00 77.44 163 ASN A CA 1
ATOM 1328 C C . ASN A 1 163 ? 33.837 0.855 -68.969 1.00 77.44 163 ASN A C 1
ATOM 1330 O O . ASN A 1 163 ? 34.688 1.398 -69.654 1.00 77.44 163 ASN A O 1
ATOM 1334 N N . ARG A 1 164 ? 33.862 -0.464 -68.722 1.00 77.25 164 ARG A N 1
ATOM 1335 C CA . ARG A 1 164 ? 34.858 -1.361 -69.335 1.00 77.25 164 ARG A CA 1
ATOM 1336 C C . ARG A 1 164 ? 34.765 -1.348 -70.860 1.00 77.25 164 ARG A C 1
ATOM 1338 O O . ARG A 1 164 ? 35.777 -1.133 -71.507 1.00 77.25 164 ARG A O 1
ATOM 1345 N N . ALA A 1 165 ? 33.560 -1.456 -71.421 1.00 72.88 165 ALA A N 1
ATOM 1346 C CA . ALA A 1 165 ? 33.362 -1.352 -72.867 1.00 72.88 165 ALA A CA 1
ATOM 1347 C C . ALA A 1 165 ? 33.771 0.027 -73.432 1.00 72.88 165 ALA A C 1
ATOM 1349 O O . ALA A 1 165 ? 34.241 0.116 -74.559 1.00 72.88 165 ALA A O 1
ATOM 1350 N N . ALA A 1 166 ? 33.617 1.108 -72.659 1.00 65.94 166 ALA A N 1
ATOM 1351 C CA . ALA A 1 166 ? 34.058 2.452 -73.036 1.00 65.94 166 ALA A CA 1
ATOM 1352 C C . ALA A 1 166 ? 35.574 2.664 -72.852 1.00 65.94 166 ALA A C 1
ATOM 1354 O O . ALA A 1 166 ? 36.173 3.431 -73.605 1.00 65.94 166 ALA A O 1
ATOM 1355 N N . SER A 1 167 ? 36.198 1.990 -71.881 1.00 63.47 167 SER A N 1
ATOM 1356 C CA . SER A 1 167 ? 37.651 1.954 -71.694 1.00 63.47 167 SER A CA 1
ATOM 1357 C C . SER A 1 167 ? 38.340 1.184 -72.821 1.00 63.47 167 SER A C 1
ATOM 1359 O O . SER A 1 167 ? 39.319 1.700 -73.344 1.00 63.47 167 SER A O 1
ATOM 1361 N N . ASP A 1 168 ? 37.775 0.066 -73.292 1.00 58.31 168 ASP A N 1
ATOM 1362 C CA . ASP A 1 168 ? 38.262 -0.648 -74.489 1.00 58.31 168 ASP A CA 1
ATOM 1363 C C . ASP A 1 168 ? 38.240 0.253 -75.747 1.00 58.31 168 ASP A C 1
ATOM 1365 O O . ASP A 1 168 ? 39.057 0.100 -76.652 1.00 58.31 168 ASP A O 1
ATOM 1369 N N . VAL A 1 169 ? 37.336 1.243 -75.797 1.00 55.44 169 VAL A N 1
ATOM 1370 C CA . VAL A 1 169 ? 37.283 2.272 -76.856 1.00 55.44 169 VAL A CA 1
ATOM 1371 C C . VAL A 1 169 ? 38.278 3.422 -76.606 1.00 55.44 169 VAL A C 1
ATOM 1373 O O . VAL A 1 169 ? 38.737 4.049 -77.557 1.00 55.44 169 VAL A O 1
ATOM 1376 N N . HIS A 1 170 ? 38.650 3.697 -75.350 1.00 51.25 170 HIS A N 1
ATOM 1377 C CA . HIS A 1 170 ? 39.590 4.761 -74.955 1.00 51.25 170 HIS A CA 1
ATOM 1378 C C . HIS A 1 170 ? 41.067 4.328 -74.887 1.00 51.25 170 HIS A C 1
ATOM 1380 O O . HIS A 1 170 ? 41.929 5.187 -74.701 1.00 51.25 170 HIS A O 1
ATOM 1386 N N . GLU A 1 171 ? 41.401 3.045 -75.071 1.00 52.91 171 GLU A N 1
ATOM 1387 C CA . GLU A 1 171 ? 42.801 2.585 -75.155 1.00 52.91 171 GLU A CA 1
ATOM 1388 C C . GLU A 1 171 ? 43.552 3.087 -76.409 1.00 52.91 171 GLU A C 1
ATOM 1390 O O . GLU A 1 171 ? 44.758 2.876 -76.546 1.00 52.91 171 GLU A O 1
ATOM 1395 N N . GLN A 1 172 ? 42.887 3.828 -77.302 1.00 49.94 172 GLN A N 1
ATOM 1396 C CA . GLN A 1 172 ? 43.508 4.521 -78.435 1.00 49.94 172 GLN A CA 1
ATOM 1397 C C . GLN A 1 172 ? 44.160 5.840 -77.991 1.00 49.94 172 GLN A C 1
ATOM 1399 O O . GLN A 1 172 ? 43.692 6.933 -78.301 1.00 49.94 172 GLN A O 1
ATOM 1404 N N . GLY A 1 173 ? 45.255 5.743 -77.239 1.00 62.91 173 GLY A N 1
ATOM 1405 C CA . GLY A 1 173 ? 45.993 6.918 -76.779 1.00 62.91 173 GLY A CA 1
ATOM 1406 C C . GLY A 1 173 ? 47.228 6.573 -75.961 1.00 62.91 173 GLY A C 1
ATOM 1407 O O . GLY A 1 173 ? 47.371 7.062 -74.838 1.00 62.91 173 GLY A O 1
ATOM 1408 N N . ALA A 1 174 ? 48.085 5.703 -76.501 1.00 60.97 174 ALA A N 1
ATOM 1409 C CA . ALA A 1 174 ? 49.419 5.479 -75.959 1.00 60.97 174 ALA A CA 1
ATOM 1410 C C . ALA A 1 174 ? 50.191 6.805 -75.952 1.00 60.97 174 ALA A C 1
ATOM 1412 O O . ALA A 1 174 ? 50.240 7.497 -76.972 1.00 60.97 174 ALA A O 1
ATOM 1413 N N . VAL A 1 175 ? 50.784 7.161 -74.814 1.00 63.88 175 VAL A N 1
ATOM 1414 C CA . VAL A 1 175 ? 51.824 8.193 -74.784 1.00 63.88 175 VAL A CA 1
ATOM 1415 C C . VAL A 1 175 ? 53.011 7.653 -75.585 1.00 63.88 175 VAL A C 1
ATOM 1417 O O . VAL A 1 175 ? 53.462 6.542 -75.321 1.00 63.88 175 VAL A O 1
ATOM 1420 N N . ASP A 1 176 ? 53.459 8.397 -76.598 1.00 64.25 176 ASP A N 1
ATOM 1421 C CA . ASP A 1 176 ? 54.626 8.040 -77.416 1.00 64.25 176 ASP A CA 1
ATOM 1422 C C . ASP A 1 176 ? 55.872 7.939 -76.519 1.00 64.25 176 ASP A C 1
ATOM 1424 O O . ASP A 1 176 ? 56.112 8.834 -75.708 1.00 64.25 176 ASP A O 1
ATOM 1428 N N . ASP A 1 177 ? 56.692 6.897 -76.692 1.00 66.12 177 ASP A N 1
ATOM 1429 C CA . ASP A 1 177 ? 57.904 6.623 -75.892 1.00 66.12 177 ASP A CA 1
ATOM 1430 C C . ASP A 1 177 ? 58.939 7.770 -75.949 1.00 66.12 177 ASP A C 1
ATOM 1432 O O . ASP A 1 177 ? 59.911 7.815 -75.189 1.00 66.12 177 ASP A O 1
ATOM 1436 N N . ARG A 1 178 ? 58.758 8.711 -76.884 1.00 67.44 178 ARG A N 1
ATOM 1437 C CA . ARG A 1 178 ? 59.576 9.920 -77.043 1.00 67.44 178 ARG A CA 1
ATOM 1438 C C . ARG A 1 178 ? 59.172 11.063 -76.111 1.00 67.44 178 ARG A C 1
ATOM 1440 O O . ARG A 1 178 ? 59.955 12.003 -75.956 1.00 67.44 178 ARG A O 1
ATOM 1447 N N . ASP A 1 179 ? 57.989 11.011 -75.501 1.00 71.88 179 ASP A N 1
ATOM 1448 C CA . ASP A 1 179 ? 57.490 12.059 -74.611 1.00 71.88 179 ASP A CA 1
ATOM 1449 C C . ASP A 1 179 ? 58.064 11.894 -73.195 1.00 71.88 179 ASP A C 1
ATOM 1451 O O . ASP A 1 179 ? 57.439 11.394 -72.254 1.00 71.88 179 ASP A O 1
ATOM 1455 N N . THR A 1 180 ? 59.311 12.338 -73.039 1.00 74.00 180 THR A N 1
ATOM 1456 C CA . THR A 1 180 ? 60.015 12.357 -71.749 1.00 74.00 180 THR A CA 1
ATOM 1457 C C . THR A 1 180 ? 59.287 13.178 -70.686 1.00 74.00 180 THR A C 1
ATOM 1459 O O . THR A 1 180 ? 59.423 12.882 -69.497 1.00 74.00 180 THR A O 1
ATOM 1462 N N . PHE A 1 181 ? 58.486 14.175 -71.078 1.00 77.31 181 PHE A N 1
ATOM 1463 C CA . PHE A 1 181 ? 57.740 15.009 -70.142 1.00 77.31 181 PHE A CA 1
ATOM 1464 C C . PHE A 1 181 ? 56.584 14.229 -69.512 1.00 77.31 181 PHE A C 1
ATOM 1466 O O . PHE A 1 181 ? 56.507 14.153 -68.283 1.00 77.31 181 PHE A O 1
ATOM 1473 N N . LEU A 1 182 ? 55.730 13.583 -70.308 1.00 73.94 182 LEU A N 1
ATOM 1474 C CA . LEU A 1 182 ? 54.620 12.794 -69.766 1.00 73.94 182 LEU A CA 1
ATOM 1475 C C . LEU A 1 182 ? 55.099 11.575 -68.962 1.00 73.94 182 LEU A C 1
ATOM 1477 O O . LEU A 1 182 ? 54.490 11.241 -67.942 1.00 73.94 182 LEU A O 1
ATOM 1481 N N . HIS A 1 183 ? 56.236 10.978 -69.329 1.00 73.44 183 HIS A N 1
ATOM 1482 C CA . HIS A 1 183 ? 56.883 9.958 -68.501 1.00 73.44 183 HIS A CA 1
ATOM 1483 C C . HIS A 1 183 ? 57.412 10.517 -67.171 1.00 73.44 183 HIS A C 1
ATOM 1485 O O . HIS A 1 183 ? 57.224 9.882 -66.136 1.00 73.44 183 HIS A O 1
ATOM 1491 N N . SER A 1 184 ? 57.990 11.723 -67.154 1.00 75.75 184 SER A N 1
ATOM 1492 C CA . SER A 1 184 ? 58.441 12.362 -65.906 1.00 75.75 184 SER A CA 1
ATOM 1493 C C . SER A 1 184 ? 57.282 12.700 -64.958 1.00 75.75 184 SER A C 1
ATOM 1495 O O . SER A 1 184 ? 57.389 12.511 -63.746 1.00 75.75 184 SER A O 1
ATOM 1497 N N . VAL A 1 185 ? 56.145 13.138 -65.511 1.00 77.75 185 VAL A N 1
ATOM 1498 C CA . VAL A 1 185 ? 54.919 13.415 -64.751 1.00 77.75 185 VAL A CA 1
ATOM 1499 C C . VAL A 1 185 ? 54.353 12.121 -64.170 1.00 77.75 185 VAL A C 1
ATOM 1501 O O . VAL A 1 185 ? 53.995 12.094 -62.994 1.00 77.75 185 VAL A O 1
ATOM 1504 N N . ARG A 1 186 ? 54.336 11.028 -64.947 1.00 72.56 186 ARG A N 1
ATOM 1505 C CA . ARG A 1 186 ? 53.986 9.692 -64.443 1.00 72.56 186 ARG A CA 1
ATOM 1506 C C . ARG A 1 186 ? 54.877 9.292 -63.274 1.00 72.56 186 ARG A C 1
ATOM 1508 O O . ARG A 1 186 ? 54.358 8.888 -62.239 1.00 72.56 186 ARG A O 1
ATOM 1515 N N . ASP A 1 187 ? 56.194 9.385 -63.433 1.00 74.06 187 ASP A N 1
ATOM 1516 C CA . ASP A 1 187 ? 57.142 8.932 -62.413 1.00 74.06 187 ASP A CA 1
ATOM 1517 C C . ASP A 1 187 ? 56.933 9.700 -61.104 1.00 74.06 187 ASP A C 1
ATOM 1519 O O . ASP A 1 187 ? 56.885 9.103 -60.027 1.00 74.06 187 ASP A O 1
ATOM 1523 N N . LEU A 1 188 ? 56.692 11.009 -61.204 1.00 78.19 188 LEU A N 1
ATOM 1524 C CA . LEU A 1 188 ? 56.374 11.846 -60.056 1.00 78.19 188 LEU A CA 1
ATOM 1525 C C . LEU A 1 188 ? 55.045 11.435 -59.400 1.00 78.19 188 LEU A C 1
ATOM 1527 O O . LEU A 1 188 ? 54.988 11.320 -58.180 1.00 78.19 188 LEU A O 1
ATOM 1531 N N . LEU A 1 189 ? 53.993 11.141 -60.168 1.00 73.31 189 LEU A N 1
ATOM 1532 C CA . LEU A 1 189 ? 52.699 10.682 -59.635 1.00 73.31 189 LEU A CA 1
ATOM 1533 C C . LEU A 1 189 ? 52.761 9.269 -59.018 1.00 73.31 189 LEU 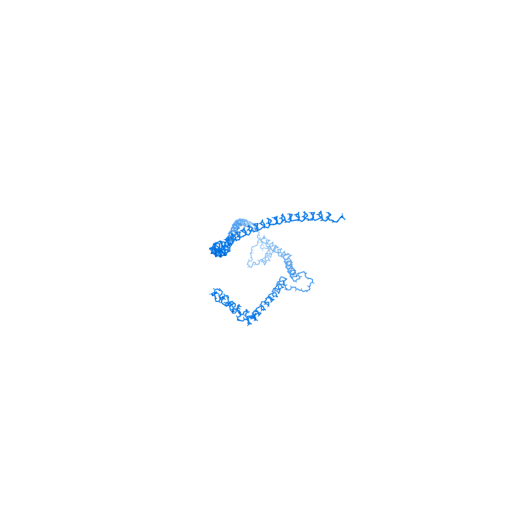A C 1
ATOM 1535 O O . LEU A 1 189 ? 52.113 9.010 -57.997 1.00 73.31 189 LEU A O 1
ATOM 1539 N N . CYS A 1 190 ? 53.580 8.367 -59.568 1.00 68.06 190 CYS A N 1
ATOM 1540 C CA . CYS A 1 190 ? 53.809 7.024 -59.025 1.00 68.06 190 CYS A CA 1
ATOM 1541 C C . CYS A 1 190 ? 54.469 7.060 -57.640 1.00 68.06 190 CYS A C 1
ATOM 1543 O O . CYS A 1 190 ? 54.089 6.275 -56.769 1.00 68.06 190 CYS A O 1
ATOM 1545 N N . VAL A 1 191 ? 55.399 7.995 -57.404 1.00 67.81 191 VAL A N 1
ATOM 1546 C CA . VAL A 1 191 ? 56.040 8.182 -56.089 1.00 67.81 191 VAL A CA 1
ATOM 1547 C C . VAL A 1 191 ? 55.014 8.535 -55.004 1.00 67.81 191 VAL A C 1
ATOM 1549 O O . VAL A 1 191 ? 55.143 8.077 -53.873 1.00 67.81 191 VAL A O 1
ATOM 1552 N N . HIS A 1 192 ? 53.959 9.283 -55.342 1.00 61.22 192 HIS A N 1
ATOM 1553 C CA . HIS A 1 192 ? 52.913 9.673 -54.387 1.00 61.22 192 HIS A CA 1
ATOM 1554 C C . HIS A 1 192 ? 51.899 8.554 -54.111 1.00 61.22 192 HIS A C 1
ATOM 1556 O O . HIS A 1 192 ? 51.310 8.505 -53.034 1.00 61.22 192 HIS A O 1
ATOM 1562 N N . SER A 1 193 ? 51.703 7.639 -55.063 1.00 61.34 193 SER A N 1
ATOM 1563 C CA . SER A 1 193 ? 50.677 6.590 -54.984 1.00 61.34 193 SER A CA 1
ATOM 1564 C C . SER A 1 193 ? 51.138 5.322 -54.246 1.00 61.34 193 SER A C 1
ATOM 1566 O O . SER A 1 193 ? 50.372 4.367 -54.141 1.00 61.34 193 SER A O 1
ATOM 1568 N N . ASN A 1 194 ? 52.377 5.285 -53.734 1.00 54.78 194 ASN A N 1
ATOM 1569 C CA . ASN A 1 194 ? 52.954 4.153 -52.990 1.00 54.78 194 ASN A CA 1
ATOM 1570 C C . ASN A 1 194 ? 52.864 2.782 -53.701 1.00 54.78 194 ASN A C 1
ATOM 1572 O O . ASN A 1 194 ? 52.956 1.737 -53.054 1.00 54.78 194 ASN A O 1
ATOM 1576 N N . SER A 1 195 ? 52.743 2.741 -55.035 1.00 53.91 195 SER A N 1
ATOM 1577 C CA . SER A 1 195 ? 52.833 1.483 -55.782 1.00 53.91 195 SER A CA 1
ATOM 1578 C C . SER A 1 195 ? 54.306 1.109 -55.979 1.00 53.91 195 SER A C 1
ATOM 1580 O O . SER A 1 195 ? 54.896 1.335 -57.036 1.00 53.91 195 SER A O 1
ATOM 1582 N N . GLN A 1 196 ? 54.939 0.553 -54.945 1.00 48.44 196 GLN A N 1
ATOM 1583 C CA . GLN A 1 196 ? 56.236 -0.104 -55.098 1.00 48.44 196 GLN A CA 1
ATOM 1584 C C . GLN A 1 196 ? 56.052 -1.434 -55.836 1.00 48.44 196 GLN A C 1
ATOM 1586 O O . GLN A 1 196 ? 55.921 -2.498 -55.241 1.00 48.44 196 GLN A O 1
ATOM 1591 N N . GLY A 1 197 ? 56.007 -1.357 -57.159 1.00 49.94 197 GLY A N 1
ATOM 1592 C CA . GLY A 1 197 ? 55.957 -2.510 -58.041 1.00 49.94 197 GLY A CA 1
ATOM 1593 C C . GLY A 1 197 ? 56.023 -2.032 -59.479 1.00 49.94 197 GLY A C 1
ATOM 1594 O O . GLY A 1 197 ? 55.128 -1.312 -59.894 1.00 49.94 197 GLY A O 1
ATOM 1595 N N . ILE A 1 198 ? 57.120 -2.387 -60.160 1.00 52.00 198 ILE A N 1
ATOM 1596 C CA . ILE A 1 198 ? 57.396 -2.303 -61.608 1.00 52.00 198 ILE A CA 1
ATOM 1597 C C . ILE A 1 198 ? 56.564 -1.232 -62.331 1.00 52.00 198 ILE A C 1
ATOM 1599 O O . ILE A 1 198 ? 55.394 -1.457 -62.635 1.00 52.00 198 ILE A O 1
ATOM 1603 N N . LEU A 1 199 ? 57.194 -0.092 -62.650 1.00 53.97 199 LEU A N 1
ATOM 1604 C CA . LEU A 1 199 ? 56.577 0.958 -63.464 1.00 53.97 199 LEU A CA 1
ATOM 1605 C C . LEU A 1 199 ? 55.930 0.332 -64.712 1.00 53.97 199 LEU A C 1
ATOM 1607 O O . LEU A 1 199 ? 56.650 -0.287 -65.503 1.00 53.97 199 LEU A O 1
ATOM 1611 N N . PRO A 1 200 ? 54.610 0.481 -64.919 1.00 54.91 200 PRO A N 1
ATOM 1612 C CA . PRO A 1 200 ? 53.986 0.003 -66.138 1.00 54.91 200 PRO A CA 1
ATOM 1613 C C . PRO A 1 200 ? 54.621 0.731 -67.329 1.00 54.91 200 PRO A C 1
ATOM 1615 O O . PRO A 1 200 ? 54.631 1.963 -67.405 1.00 54.91 200 PRO A O 1
ATOM 1618 N N . THR A 1 201 ? 55.195 -0.053 -68.246 1.00 56.03 201 THR A N 1
ATOM 1619 C CA . THR A 1 201 ? 55.847 0.427 -69.475 1.00 56.03 201 THR A CA 1
ATOM 1620 C C . THR A 1 201 ? 54.859 1.157 -70.390 1.00 56.03 201 THR A C 1
ATOM 1622 O O . THR A 1 201 ? 55.273 1.994 -71.177 1.00 56.03 201 THR A O 1
ATOM 1625 N N . TYR A 1 202 ? 53.556 0.906 -70.235 1.00 56.72 202 TYR A N 1
ATOM 1626 C CA . TYR A 1 202 ? 52.494 1.541 -71.006 1.00 56.72 202 TYR A CA 1
ATOM 1627 C C . TYR A 1 202 ? 51.698 2.524 -70.145 1.00 56.72 202 TYR A C 1
ATOM 1629 O O . TYR A 1 202 ? 51.173 2.143 -69.096 1.00 56.72 202 TYR A O 1
ATOM 1637 N N . VAL A 1 203 ? 51.583 3.776 -70.598 1.00 61.72 203 VAL A N 1
ATOM 1638 C CA . VAL A 1 203 ? 50.736 4.791 -69.959 1.00 61.72 203 VAL A CA 1
ATOM 1639 C C . VAL A 1 203 ? 49.857 5.473 -70.992 1.00 61.72 203 VAL A C 1
ATOM 1641 O O . VAL A 1 203 ? 50.335 5.953 -72.017 1.00 61.72 203 VAL A O 1
ATOM 1644 N N . SER A 1 204 ? 48.557 5.522 -70.704 1.00 67.81 204 SER A N 1
ATOM 1645 C CA . SER A 1 204 ? 47.595 6.291 -71.482 1.00 67.81 204 SER A CA 1
ATOM 1646 C C . SER A 1 204 ? 47.534 7.730 -70.960 1.00 67.81 204 SER A C 1
ATOM 1648 O O . SER A 1 204 ? 47.466 7.972 -69.751 1.00 67.81 204 SER A O 1
ATOM 1650 N N . ALA A 1 205 ? 47.537 8.705 -71.871 1.00 67.25 205 ALA A N 1
ATOM 1651 C CA . ALA A 1 205 ? 47.379 10.124 -71.539 1.00 67.25 205 ALA A CA 1
ATOM 1652 C C . ALA A 1 205 ? 46.150 10.424 -70.643 1.00 67.25 205 ALA A C 1
ATOM 1654 O O . ALA A 1 205 ? 46.294 11.178 -69.675 1.00 67.25 205 ALA A O 1
ATOM 1655 N N . PRO A 1 206 ? 44.961 9.816 -70.863 1.00 69.19 206 PRO A N 1
ATOM 1656 C CA . PRO A 1 206 ? 43.827 9.998 -69.953 1.00 69.19 206 PRO A CA 1
ATOM 1657 C C . PRO A 1 206 ? 44.066 9.431 -68.542 1.00 69.19 206 PRO A C 1
ATOM 1659 O O . PRO A 1 206 ? 43.543 9.987 -67.575 1.00 69.19 206 PRO A O 1
ATOM 1662 N N . GLY A 1 207 ? 44.895 8.392 -68.393 1.00 71.38 207 GLY A N 1
ATOM 1663 C CA . GLY A 1 207 ? 45.260 7.836 -67.087 1.00 71.38 207 GLY A CA 1
ATOM 1664 C C . GLY A 1 207 ? 46.074 8.811 -66.231 1.00 71.38 207 GLY A C 1
ATOM 1665 O O . GLY A 1 207 ? 45.803 8.958 -65.039 1.00 71.38 207 GLY A O 1
ATOM 1666 N N . ILE A 1 208 ? 47.010 9.546 -66.844 1.00 75.31 208 ILE A N 1
ATOM 1667 C CA . ILE A 1 208 ? 47.786 10.598 -66.161 1.00 75.31 208 ILE A CA 1
ATOM 1668 C C . ILE A 1 208 ? 46.856 11.720 -65.684 1.00 75.31 208 ILE A C 1
ATOM 1670 O O . ILE A 1 208 ? 46.930 12.151 -64.534 1.00 75.31 208 ILE A O 1
ATOM 1674 N N . ILE A 1 209 ? 45.942 12.176 -66.546 1.00 78.31 209 ILE A N 1
ATOM 1675 C CA . ILE A 1 209 ? 45.003 13.257 -66.214 1.00 78.31 209 ILE A CA 1
ATOM 1676 C C . ILE A 1 209 ? 44.106 12.854 -65.037 1.00 78.31 209 ILE A C 1
ATOM 1678 O O . ILE A 1 209 ? 43.895 13.654 -64.124 1.00 78.31 209 ILE A O 1
ATOM 1682 N N . GLN A 1 210 ? 43.622 11.611 -65.016 1.00 77.75 210 GLN A N 1
ATOM 1683 C CA . GLN A 1 210 ? 42.785 11.110 -63.929 1.00 77.75 210 GLN A CA 1
ATOM 1684 C C . GLN A 1 210 ? 43.530 11.074 -62.584 1.00 77.75 210 GLN A C 1
ATOM 1686 O O . GLN A 1 210 ? 42.961 11.480 -61.571 1.00 77.75 210 GLN A O 1
ATOM 1691 N N . GLN A 1 211 ? 44.803 10.665 -62.574 1.00 78.31 211 GLN A N 1
ATOM 1692 C CA . GLN A 1 211 ? 45.641 10.669 -61.366 1.00 78.31 211 GLN A CA 1
ATOM 1693 C C . GLN A 1 211 ? 45.935 12.090 -60.858 1.00 78.31 211 GLN A C 1
ATOM 1695 O O . GLN A 1 211 ? 45.932 12.343 -59.653 1.00 78.31 211 GLN A O 1
ATOM 1700 N N . ILE A 1 212 ? 46.138 13.051 -61.764 1.00 82.19 212 ILE A N 1
ATOM 1701 C CA . ILE A 1 212 ? 46.299 14.464 -61.390 1.00 82.19 212 ILE A CA 1
ATOM 1702 C C . ILE A 1 212 ? 45.001 15.006 -60.774 1.00 82.19 212 ILE A C 1
ATOM 1704 O O . ILE A 1 212 ? 45.035 15.731 -59.777 1.00 82.19 212 ILE A O 1
ATOM 1708 N N . MET A 1 213 ? 43.845 14.649 -61.342 1.00 80.44 213 MET A N 1
ATOM 1709 C CA . MET A 1 213 ? 42.547 15.072 -60.814 1.00 80.44 213 MET A CA 1
ATOM 1710 C C . MET A 1 213 ? 42.250 14.474 -59.435 1.00 80.44 213 MET A C 1
ATOM 1712 O O . MET A 1 213 ? 41.745 15.200 -58.576 1.00 80.44 213 MET A O 1
ATOM 1716 N N . SER A 1 214 ? 42.592 13.204 -59.188 1.00 81.12 214 SER A N 1
ATOM 1717 C CA . SER A 1 214 ? 42.419 12.595 -57.863 1.00 81.12 214 SER A CA 1
ATOM 1718 C C . SER A 1 214 ? 43.301 13.274 -56.817 1.00 81.12 214 SER A C 1
ATOM 1720 O O . SER A 1 214 ? 42.791 13.688 -55.781 1.00 81.12 214 SER A O 1
ATOM 1722 N N . LEU A 1 215 ? 44.580 13.522 -57.126 1.00 84.56 215 LEU A N 1
ATOM 1723 C CA . LEU A 1 215 ? 45.499 14.203 -56.208 1.00 84.56 215 LEU A CA 1
ATOM 1724 C C . LEU A 1 215 ? 45.017 15.621 -55.859 1.00 84.56 215 LEU A C 1
ATOM 1726 O O . LEU A 1 215 ? 45.089 16.053 -54.709 1.00 84.56 215 LEU A O 1
ATOM 1730 N N . LYS A 1 216 ? 44.477 16.346 -56.845 1.00 87.06 216 LYS A N 1
ATOM 1731 C CA . LYS A 1 216 ? 43.885 17.672 -56.625 1.00 87.06 216 LYS A CA 1
ATOM 1732 C C . LYS A 1 216 ? 42.660 17.606 -55.710 1.00 87.06 216 LYS A C 1
ATOM 1734 O O . LYS A 1 216 ? 42.492 18.482 -54.859 1.00 87.06 216 LYS A O 1
ATOM 1739 N N . SER A 1 217 ? 41.812 16.593 -55.878 1.00 85.94 217 SER A N 1
ATOM 1740 C CA . SER A 1 217 ? 40.663 16.360 -54.999 1.00 85.94 217 SER A CA 1
ATOM 1741 C C . SER A 1 217 ? 41.116 16.052 -53.569 1.00 85.94 217 SER A C 1
ATOM 1743 O O . SER A 1 217 ? 40.599 16.644 -52.622 1.00 85.94 217 SER A O 1
ATOM 1745 N N . ASP A 1 218 ? 42.131 15.203 -53.410 1.00 85.88 218 ASP A N 1
ATOM 1746 C CA . ASP A 1 218 ? 42.672 14.822 -52.105 1.00 85.88 218 ASP A CA 1
ATOM 1747 C C . ASP A 1 218 ? 43.272 16.025 -51.371 1.00 85.88 218 ASP A C 1
ATOM 1749 O O . ASP A 1 218 ? 42.951 16.255 -50.204 1.00 85.88 218 ASP A O 1
ATOM 1753 N N . LEU A 1 219 ? 44.053 16.856 -52.069 1.00 87.81 219 LEU A N 1
ATOM 1754 C CA . LEU A 1 219 ? 44.616 18.094 -51.520 1.00 87.81 219 LEU A CA 1
ATOM 1755 C C . LEU A 1 219 ? 43.503 19.058 -51.086 1.00 87.81 219 LEU A C 1
ATOM 1757 O O . LEU A 1 219 ? 43.552 19.608 -49.988 1.00 87.81 219 LEU A O 1
ATOM 1761 N N . SER A 1 220 ? 42.458 19.197 -51.904 1.00 87.31 220 SER A N 1
ATOM 1762 C CA . SER A 1 220 ? 41.295 20.031 -51.574 1.00 87.31 220 SER A CA 1
ATOM 1763 C C . SER A 1 220 ? 40.561 19.513 -50.331 1.00 87.31 220 SER A C 1
ATOM 1765 O O . SER A 1 220 ? 40.163 20.304 -49.479 1.00 87.31 220 SER A O 1
ATOM 1767 N N . SER A 1 221 ? 40.435 18.190 -50.182 1.00 85.75 221 SER A N 1
ATOM 1768 C CA . SER A 1 221 ? 39.828 17.572 -48.999 1.00 85.75 221 SER A CA 1
ATOM 1769 C C . SER A 1 221 ? 40.667 17.781 -47.736 1.00 85.75 221 SER A C 1
ATOM 1771 O O . SER A 1 221 ? 40.122 18.068 -46.674 1.00 85.75 221 SER A O 1
ATOM 1773 N N . LEU A 1 222 ? 41.995 17.688 -47.845 1.00 85.50 222 LEU A N 1
ATOM 1774 C CA . LEU A 1 222 ? 42.906 17.877 -46.720 1.00 85.50 222 LEU A CA 1
ATOM 1775 C C . LEU A 1 222 ? 42.934 19.343 -46.278 1.00 85.50 222 LEU A C 1
ATOM 1777 O O . LEU A 1 222 ? 42.936 19.626 -45.083 1.00 85.50 222 LEU A O 1
ATOM 1781 N N . HIS A 1 223 ? 42.900 20.265 -47.241 1.00 87.75 223 HIS A N 1
ATOM 1782 C CA . HIS A 1 223 ? 42.792 21.694 -46.981 1.00 87.75 223 HIS A CA 1
ATOM 1783 C C . HIS A 1 223 ? 41.469 22.031 -46.283 1.00 87.75 223 HIS A C 1
ATOM 1785 O O . HIS A 1 223 ? 41.477 22.714 -45.265 1.00 87.75 223 HIS A O 1
ATOM 1791 N N . PHE A 1 224 ? 40.352 21.458 -46.747 1.00 85.38 224 PHE A N 1
ATOM 1792 C CA . PHE A 1 224 ? 39.049 21.629 -46.106 1.00 85.38 224 PHE A CA 1
ATOM 1793 C C . PHE A 1 224 ? 39.029 21.117 -44.656 1.00 85.38 224 PHE A C 1
ATOM 1795 O O . PHE A 1 224 ? 38.521 21.814 -43.781 1.00 85.38 224 PHE A O 1
ATOM 1802 N N . LYS A 1 225 ? 39.613 19.939 -44.389 1.00 83.81 225 LYS A N 1
ATOM 1803 C CA . LYS A 1 225 ? 39.732 19.385 -43.027 1.00 83.81 225 LYS A CA 1
ATOM 1804 C C . LYS A 1 225 ? 40.586 20.262 -42.110 1.00 83.81 225 LYS A C 1
ATOM 1806 O O . LYS A 1 225 ? 40.285 20.398 -40.929 1.00 83.81 225 LYS A O 1
ATOM 1811 N N . LEU A 1 226 ? 41.663 20.847 -42.638 1.00 81.38 226 LEU A N 1
ATOM 1812 C CA . LEU A 1 226 ? 42.539 21.715 -41.854 1.00 81.38 226 LEU A CA 1
ATOM 1813 C C . LEU A 1 226 ? 41.856 23.043 -41.495 1.00 81.38 226 LEU A C 1
ATOM 1815 O O . LEU A 1 226 ? 41.984 23.494 -40.357 1.00 81.38 226 LEU A O 1
ATOM 1819 N N . ASP A 1 227 ? 41.129 23.636 -42.445 1.00 81.81 227 ASP A N 1
ATOM 1820 C CA . ASP A 1 227 ? 40.482 24.939 -42.266 1.00 81.81 227 ASP A CA 1
ATOM 1821 C C . ASP A 1 227 ? 39.175 24.870 -41.468 1.00 81.81 227 ASP A C 1
ATOM 1823 O O . ASP A 1 227 ? 38.870 25.822 -40.754 1.00 81.81 227 ASP A O 1
ATOM 1827 N N . ASN A 1 228 ? 38.409 23.776 -41.558 1.00 79.69 228 ASN A N 1
ATOM 1828 C CA . ASN A 1 228 ? 37.082 23.695 -40.931 1.00 79.69 228 ASN A CA 1
ATOM 1829 C C . ASN A 1 228 ? 37.062 22.796 -39.687 1.00 79.69 228 ASN A C 1
ATOM 1831 O O . ASN A 1 228 ? 36.695 23.267 -38.612 1.00 79.69 228 ASN A O 1
ATOM 1835 N N . ASP A 1 229 ? 37.526 21.546 -39.785 1.00 77.38 229 ASP A N 1
ATOM 1836 C CA . ASP A 1 229 ? 37.348 20.571 -38.696 1.00 77.38 229 ASP A CA 1
ATOM 1837 C C . ASP A 1 229 ? 38.193 20.925 -37.457 1.00 77.38 229 ASP A C 1
ATOM 1839 O O . ASP A 1 229 ? 37.725 20.862 -36.321 1.00 77.38 229 ASP A O 1
ATOM 1843 N N . LEU A 1 230 ? 39.448 21.347 -37.655 1.00 77.75 230 LEU A N 1
ATOM 1844 C CA . LEU A 1 230 ? 40.376 21.620 -36.553 1.00 77.75 230 LEU A CA 1
ATOM 1845 C C . LEU A 1 230 ? 39.974 22.823 -35.665 1.00 77.75 230 LEU A C 1
ATOM 1847 O O . LEU A 1 230 ? 40.058 22.699 -34.436 1.00 77.75 230 LEU A O 1
ATOM 1851 N N . PRO A 1 231 ? 39.580 23.995 -36.205 1.00 79.50 231 PRO A N 1
ATOM 1852 C CA . PRO A 1 231 ? 39.091 25.095 -35.375 1.00 79.50 231 PRO A CA 1
ATOM 1853 C C . PRO A 1 231 ? 37.714 24.817 -34.757 1.00 79.50 231 PRO A C 1
ATOM 1855 O O . PRO A 1 231 ? 37.485 25.236 -33.619 1.00 79.50 231 PRO A O 1
ATOM 1858 N N . GLU A 1 232 ? 36.829 24.090 -35.444 1.00 77.81 232 GLU A N 1
ATOM 1859 C CA . GLU A 1 232 ? 35.503 23.739 -34.923 1.00 77.81 232 GLU A CA 1
ATOM 1860 C C . GLU A 1 232 ? 35.602 22.758 -33.743 1.00 77.81 232 GLU A C 1
ATOM 1862 O O . GLU A 1 232 ? 35.013 22.998 -32.685 1.00 77.81 232 GLU A O 1
ATOM 1867 N N . ASP A 1 233 ? 36.455 21.734 -33.848 1.00 82.06 233 ASP A N 1
ATOM 1868 C CA . ASP A 1 233 ? 36.751 20.813 -32.747 1.00 82.06 233 ASP A CA 1
ATOM 1869 C C . ASP A 1 233 ? 37.357 21.542 -31.542 1.00 82.06 233 ASP A C 1
ATOM 1871 O O . ASP A 1 233 ? 36.932 21.334 -30.402 1.00 82.06 233 ASP A O 1
ATOM 1875 N N . ARG A 1 234 ? 38.322 22.443 -31.770 1.00 82.56 234 ARG A N 1
ATOM 1876 C CA . ARG A 1 234 ? 38.912 23.257 -30.694 1.00 82.56 234 ARG A CA 1
ATOM 1877 C C . ARG A 1 234 ? 37.863 24.123 -30.003 1.00 82.56 234 ARG A C 1
ATOM 1879 O O . ARG A 1 234 ? 37.856 24.186 -28.776 1.00 82.56 234 ARG A O 1
ATOM 1886 N N . SER A 1 235 ? 36.978 24.765 -30.764 1.00 85.75 235 SER A N 1
ATOM 1887 C CA . SER A 1 235 ? 35.889 25.567 -30.202 1.00 85.75 235 SER A CA 1
ATOM 1888 C C . SER A 1 235 ? 34.926 24.707 -29.382 1.00 85.75 235 SER A C 1
ATOM 1890 O O . SER A 1 235 ? 34.575 25.091 -28.266 1.00 85.75 235 SER A O 1
ATOM 1892 N N . ARG A 1 236 ? 34.575 23.508 -29.867 1.00 88.69 236 ARG A N 1
ATOM 1893 C CA . ARG A 1 236 ? 33.735 22.551 -29.135 1.00 88.69 236 ARG A CA 1
ATOM 1894 C C . ARG A 1 236 ? 34.352 22.172 -27.787 1.00 88.69 236 ARG A C 1
ATOM 1896 O O . ARG A 1 236 ? 33.685 22.326 -26.768 1.00 88.69 236 ARG A O 1
ATOM 1903 N N . TYR A 1 237 ? 35.622 21.764 -27.757 1.00 86.62 237 TYR A N 1
ATOM 1904 C CA . TYR A 1 237 ? 36.291 21.383 -26.506 1.00 86.62 237 TYR A CA 1
ATOM 1905 C C . TYR A 1 237 ? 36.429 22.546 -25.517 1.00 86.62 237 TYR A C 1
ATOM 1907 O O . TYR A 1 237 ? 36.268 22.356 -24.312 1.00 86.62 237 TYR A O 1
ATOM 1915 N N . ILE A 1 238 ? 36.699 23.759 -26.009 1.00 91.94 238 ILE A N 1
ATOM 1916 C CA . ILE A 1 238 ? 36.744 24.957 -25.161 1.00 91.94 238 ILE A CA 1
ATOM 1917 C C . ILE A 1 238 ? 35.361 25.234 -24.562 1.00 91.94 238 ILE A C 1
ATOM 1919 O O . ILE A 1 238 ? 35.259 25.484 -23.364 1.00 91.94 238 ILE A O 1
ATOM 1923 N N . ASN A 1 239 ? 34.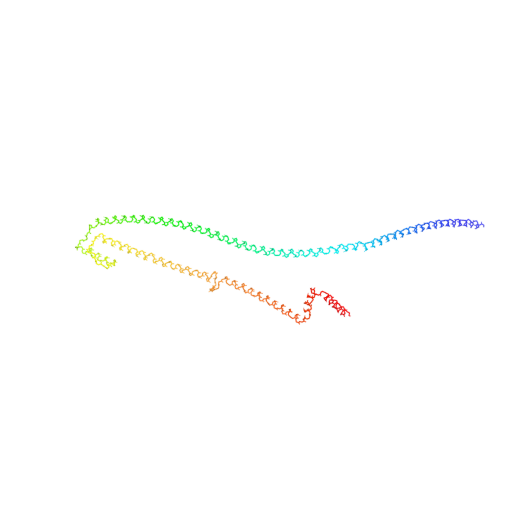295 25.133 -25.359 1.00 90.62 239 ASN A N 1
ATOM 1924 C CA . ASN A 1 239 ? 32.930 25.343 -24.882 1.00 90.62 239 ASN A CA 1
ATOM 1925 C C . ASN A 1 239 ? 32.511 24.284 -23.852 1.00 90.62 239 ASN A C 1
ATOM 1927 O O . ASN A 1 239 ? 31.945 24.636 -22.819 1.00 90.62 239 ASN A O 1
ATOM 1931 N N . GLU A 1 240 ? 32.836 23.010 -24.084 1.00 91.44 240 GLU A N 1
ATOM 1932 C CA . GLU A 1 240 ? 32.602 21.928 -23.120 1.00 91.44 240 GLU A CA 1
ATOM 1933 C C . GLU A 1 240 ? 33.313 22.209 -21.788 1.00 91.44 240 GLU A C 1
ATOM 1935 O O . GLU A 1 240 ? 32.681 22.170 -20.731 1.00 91.44 240 GLU A O 1
ATOM 1940 N N . LEU A 1 241 ? 34.592 22.599 -21.826 1.00 90.56 241 LEU A N 1
ATOM 1941 C CA . LEU A 1 241 ? 35.341 22.986 -20.627 1.00 90.56 241 LEU A CA 1
ATOM 1942 C C . LEU A 1 241 ? 34.719 24.191 -19.911 1.00 90.56 241 LEU A C 1
ATOM 1944 O O . LEU A 1 241 ? 34.565 24.160 -18.690 1.00 90.56 241 LEU A O 1
ATOM 1948 N N . CYS A 1 242 ? 34.315 25.229 -20.644 1.00 89.62 242 CYS A N 1
ATOM 1949 C CA . CYS A 1 242 ? 33.644 26.391 -20.063 1.00 89.62 242 CYS A CA 1
ATOM 1950 C C . CYS A 1 242 ? 32.312 26.013 -19.398 1.00 89.62 242 CYS A C 1
ATOM 1952 O O . CYS A 1 242 ? 32.030 26.487 -18.297 1.00 89.62 242 CYS A O 1
ATOM 1954 N N . THR A 1 243 ? 31.515 25.134 -20.012 1.00 90.56 243 THR A N 1
ATOM 1955 C CA . THR A 1 243 ? 30.245 24.673 -19.424 1.00 90.56 243 THR A CA 1
ATOM 1956 C C . THR A 1 243 ? 30.463 23.838 -18.162 1.00 90.56 243 THR A C 1
ATOM 1958 O O . THR A 1 243 ? 29.733 24.000 -17.183 1.00 90.56 243 THR A O 1
ATOM 1961 N N . LEU A 1 244 ? 31.507 23.001 -18.137 1.00 89.31 244 LEU A N 1
ATOM 1962 C CA . LEU A 1 244 ? 31.866 22.212 -16.963 1.00 89.31 244 LEU A CA 1
ATOM 1963 C C . LEU A 1 244 ? 32.282 23.123 -15.802 1.00 89.31 244 LEU A C 1
ATOM 1965 O O . LEU A 1 244 ? 31.770 22.963 -14.695 1.00 89.31 244 LEU A O 1
ATOM 1969 N N . ILE A 1 245 ? 33.134 24.118 -16.067 1.00 86.25 245 ILE A N 1
ATOM 1970 C CA . ILE A 1 245 ? 33.557 25.108 -15.067 1.00 86.25 245 ILE A CA 1
ATOM 1971 C C . ILE A 1 245 ? 32.342 25.859 -14.511 1.00 86.25 245 ILE A C 1
ATOM 1973 O O . ILE A 1 245 ? 32.175 25.915 -13.296 1.00 86.25 245 ILE A O 1
ATOM 1977 N N . GLN A 1 246 ? 31.440 26.340 -15.372 1.00 84.81 246 GLN A N 1
ATOM 1978 C CA . GLN A 1 246 ? 30.216 27.024 -14.936 1.00 84.81 246 GLN A CA 1
ATOM 1979 C C . GLN A 1 246 ? 29.308 26.122 -14.088 1.00 84.81 246 GLN A C 1
ATOM 1981 O O . GLN A 1 246 ? 28.742 26.575 -13.094 1.00 84.81 246 GLN A O 1
ATOM 1986 N N . SER A 1 247 ? 29.181 24.838 -14.435 1.00 83.31 247 SER A N 1
ATOM 1987 C CA . SER A 1 247 ? 28.401 23.882 -13.639 1.00 83.31 247 SER A CA 1
ATOM 1988 C C . SER A 1 247 ? 29.024 23.630 -12.260 1.00 83.31 247 SER A C 1
ATOM 1990 O O . SER A 1 247 ? 28.312 23.571 -11.257 1.00 83.31 247 SER A O 1
ATOM 1992 N N . MET A 1 248 ? 30.356 23.550 -12.185 1.00 79.19 248 MET A N 1
ATOM 1993 C CA . MET A 1 248 ? 31.082 23.405 -10.924 1.00 79.19 248 MET A CA 1
ATOM 1994 C C . MET A 1 248 ? 30.956 24.662 -10.063 1.00 79.19 248 MET A C 1
ATOM 1996 O O . MET A 1 248 ? 30.707 24.550 -8.866 1.00 79.19 248 MET A O 1
ATOM 2000 N N . GLU A 1 249 ? 31.055 25.852 -10.657 1.00 77.69 249 GLU A N 1
ATOM 2001 C CA . GLU A 1 249 ? 30.816 27.117 -9.959 1.00 77.69 249 GLU A CA 1
ATOM 2002 C C . GLU A 1 249 ? 29.387 27.194 -9.407 1.00 77.69 249 GLU A C 1
ATOM 2004 O O . GLU A 1 249 ? 29.193 27.552 -8.245 1.00 77.69 249 GLU A O 1
ATOM 2009 N N . GLN A 1 250 ? 28.381 26.787 -10.187 1.00 77.44 250 GLN A N 1
ATOM 2010 C CA . GLN A 1 250 ? 26.992 26.739 -9.724 1.00 77.44 250 GLN A CA 1
ATOM 2011 C C . GLN A 1 250 ? 26.794 25.767 -8.556 1.00 77.44 250 GLN A C 1
ATOM 2013 O O . GLN A 1 250 ? 26.041 26.081 -7.636 1.00 77.44 250 GLN A O 1
ATOM 2018 N N . LEU A 1 251 ? 27.466 24.613 -8.563 1.00 72.31 251 LEU A N 1
ATOM 2019 C CA . LEU A 1 251 ? 27.390 23.638 -7.472 1.00 72.31 251 LEU A CA 1
ATOM 2020 C C . LEU A 1 251 ? 28.109 24.117 -6.205 1.00 72.31 251 LEU A C 1
ATOM 2022 O O . LEU A 1 251 ? 27.582 23.941 -5.108 1.00 72.31 251 LEU A O 1
ATOM 2026 N N . LEU A 1 252 ? 29.282 24.735 -6.349 1.00 68.75 252 LEU A N 1
ATOM 2027 C CA . LEU A 1 252 ? 30.111 25.173 -5.223 1.00 68.75 252 LEU A CA 1
ATOM 2028 C C . LEU A 1 252 ? 29.608 26.471 -4.577 1.00 68.75 252 LEU A C 1
ATOM 2030 O O . LEU A 1 252 ? 29.736 26.629 -3.361 1.00 68.75 252 LEU A O 1
ATOM 2034 N N . PHE A 1 253 ? 29.018 27.377 -5.365 1.00 70.69 253 PHE A N 1
ATOM 2035 C CA . PHE A 1 253 ? 28.645 28.723 -4.915 1.00 70.69 253 PHE A CA 1
ATOM 2036 C C . PHE A 1 253 ? 27.143 29.014 -4.939 1.00 70.69 253 PHE A C 1
ATOM 2038 O O . PHE A 1 253 ? 26.764 30.129 -4.593 1.00 70.69 253 PHE A O 1
ATOM 2045 N N . ALA A 1 254 ? 26.294 28.043 -5.309 1.00 61.31 254 ALA A N 1
ATOM 2046 C CA . ALA A 1 254 ? 24.825 28.085 -5.425 1.00 61.31 254 ALA A CA 1
ATOM 2047 C C . ALA A 1 254 ? 24.096 29.246 -4.696 1.00 61.31 254 ALA A C 1
ATOM 2049 O O . ALA A 1 254 ? 23.381 29.036 -3.706 1.00 61.31 254 ALA A O 1
ATOM 2050 N N . SER A 1 255 ? 24.195 30.450 -5.275 1.00 55.41 255 SER A N 1
ATOM 2051 C CA . SER A 1 255 ? 23.574 31.725 -4.867 1.00 55.41 255 SER A CA 1
ATOM 2052 C C . SER A 1 255 ? 24.117 32.449 -3.617 1.00 55.41 255 SER A C 1
ATOM 2054 O O . SER A 1 255 ? 23.420 33.322 -3.103 1.00 55.41 255 SER A O 1
ATOM 2056 N N . SER A 1 256 ? 25.321 32.154 -3.115 1.00 53.62 256 SER A N 1
ATOM 2057 C CA . SER A 1 256 ? 25.880 32.872 -1.954 1.00 53.62 256 SER A CA 1
ATOM 2058 C C . SER A 1 256 ? 26.939 33.901 -2.360 1.00 53.62 256 SER A C 1
ATOM 2060 O O . SER A 1 256 ? 27.896 33.578 -3.053 1.00 53.62 256 SER A O 1
ATOM 2062 N N . THR A 1 257 ? 26.812 35.134 -1.868 1.00 57.41 257 THR A N 1
ATOM 2063 C CA . THR A 1 257 ? 27.846 36.186 -1.939 1.00 57.41 257 THR A CA 1
ATOM 2064 C C . THR A 1 257 ? 28.999 35.959 -0.949 1.00 57.41 257 THR A C 1
ATOM 2066 O O . THR A 1 257 ? 29.766 36.880 -0.680 1.00 57.41 257 THR A O 1
ATOM 2069 N N . ALA A 1 258 ? 29.100 34.770 -0.350 1.00 55.41 258 ALA A N 1
ATOM 2070 C CA . ALA A 1 258 ? 30.134 34.424 0.615 1.00 55.41 258 ALA A CA 1
ATOM 2071 C C . ALA A 1 258 ? 31.309 33.721 -0.076 1.00 55.41 258 ALA A C 1
ATOM 2073 O O . ALA A 1 258 ? 31.130 32.778 -0.841 1.00 55.41 258 ALA A O 1
ATOM 2074 N N . THR A 1 259 ? 32.516 34.180 0.235 1.00 56.78 259 THR A N 1
ATOM 2075 C CA . THR A 1 259 ? 33.812 33.801 -0.346 1.00 56.78 259 THR A CA 1
ATOM 2076 C C . THR A 1 259 ? 34.283 32.372 -0.034 1.00 56.78 259 THR A C 1
ATOM 2078 O O . THR A 1 259 ? 35.428 32.042 -0.335 1.00 56.78 259 THR A O 1
ATOM 2081 N N . GLU A 1 260 ? 33.440 31.517 0.550 1.00 59.84 260 GLU A N 1
ATOM 2082 C CA . GLU A 1 260 ? 33.816 30.165 0.977 1.00 59.84 260 GLU A CA 1
ATOM 2083 C C . GLU A 1 260 ? 32.983 29.087 0.258 1.00 59.84 260 GLU A C 1
ATOM 2085 O O . GLU A 1 260 ? 31.753 29.180 0.221 1.00 59.84 260 GLU A O 1
ATOM 2090 N N . PRO A 1 261 ? 33.632 28.060 -0.326 1.00 64.00 261 PRO A N 1
ATOM 2091 C CA . PRO A 1 261 ? 32.946 26.998 -1.052 1.00 64.00 261 PRO A CA 1
ATOM 2092 C C . PRO A 1 261 ? 32.181 26.078 -0.093 1.00 64.00 261 PRO A C 1
ATOM 2094 O O . PRO A 1 261 ? 32.730 25.579 0.892 1.00 64.00 261 PRO A O 1
ATOM 2097 N N . ILE A 1 262 ? 30.914 25.801 -0.406 1.00 63.78 262 ILE A N 1
ATOM 2098 C CA . ILE A 1 262 ? 30.083 24.896 0.395 1.00 63.78 262 ILE A CA 1
ATOM 2099 C C . ILE A 1 262 ? 30.415 23.450 -0.004 1.00 63.78 262 ILE A C 1
ATOM 2101 O O . ILE A 1 262 ? 29.959 22.957 -1.032 1.00 63.78 262 ILE A O 1
ATOM 2105 N N . LEU A 1 263 ? 31.216 22.762 0.816 1.00 66.81 263 LEU A N 1
ATOM 2106 C CA . LEU A 1 263 ? 31.644 21.372 0.576 1.00 66.81 263 LEU A CA 1
ATOM 2107 C C . LEU A 1 263 ? 30.586 20.320 0.949 1.00 66.81 263 LEU A C 1
ATOM 2109 O O . LEU A 1 263 ? 30.709 19.158 0.561 1.00 66.81 263 LEU A O 1
ATOM 2113 N N . THR A 1 264 ? 29.544 20.712 1.684 1.00 65.31 264 THR A N 1
ATOM 2114 C CA . THR A 1 264 ? 28.503 19.797 2.166 1.00 65.31 264 THR A CA 1
ATOM 2115 C C . THR A 1 264 ? 27.188 20.059 1.431 1.00 65.31 264 THR A C 1
ATOM 2117 O O . THR A 1 264 ? 26.651 21.166 1.523 1.00 65.31 264 THR A O 1
ATOM 2120 N N . PRO A 1 265 ? 26.615 19.068 0.725 1.00 69.25 265 PRO A N 1
ATOM 2121 C CA . PRO A 1 265 ? 25.332 19.232 0.049 1.00 69.25 265 PRO A CA 1
ATOM 2122 C C . PRO A 1 265 ? 24.232 19.675 1.027 1.00 69.25 265 PRO A C 1
ATOM 2124 O O . PRO A 1 265 ? 24.027 19.040 2.060 1.00 69.25 265 PRO A O 1
ATOM 2127 N N . LYS A 1 266 ? 23.475 20.730 0.688 1.00 70.94 266 LYS A N 1
ATOM 2128 C CA . LYS A 1 266 ? 22.380 21.276 1.525 1.00 70.94 266 LYS A CA 1
ATOM 2129 C C . LYS A 1 266 ? 21.381 20.221 2.051 1.00 70.94 266 LYS A C 1
ATOM 2131 O O . LYS A 1 266 ? 21.000 20.324 3.215 1.00 70.94 266 LYS A O 1
ATOM 2136 N N . PRO A 1 267 ? 20.981 19.190 1.274 1.00 75.81 267 PRO A N 1
ATOM 2137 C CA . PRO A 1 267 ? 20.096 18.138 1.781 1.00 75.81 267 PRO A CA 1
ATOM 2138 C C . PRO A 1 267 ? 20.714 17.329 2.926 1.00 75.81 267 PRO A C 1
ATOM 2140 O O . PRO A 1 267 ? 20.004 16.913 3.834 1.00 75.81 267 PRO A O 1
ATOM 2143 N N . LEU A 1 268 ? 22.036 17.132 2.900 1.00 79.75 268 LEU A N 1
ATOM 2144 C CA . LEU A 1 268 ? 22.754 16.399 3.936 1.00 79.75 268 LEU A CA 1
ATOM 2145 C C . LEU A 1 268 ? 22.832 17.212 5.230 1.00 79.75 268 LEU A C 1
ATOM 2147 O O . LEU A 1 268 ? 22.633 16.652 6.299 1.00 79.75 268 LEU A O 1
ATOM 2151 N N . VAL A 1 269 ? 23.051 18.528 5.134 1.00 81.50 269 VAL A N 1
ATOM 2152 C CA . VAL A 1 269 ? 23.016 19.428 6.300 1.00 81.50 269 VAL A CA 1
ATOM 2153 C C . VAL A 1 269 ? 21.632 19.404 6.957 1.00 81.50 269 VAL A C 1
ATOM 2155 O O . VAL A 1 269 ? 21.534 19.186 8.157 1.00 81.50 269 VAL A O 1
ATOM 2158 N N . SER A 1 270 ? 20.558 19.510 6.165 1.00 80.19 270 SER A N 1
ATOM 2159 C CA . SER A 1 270 ? 19.184 19.427 6.686 1.00 80.19 270 SER A CA 1
ATOM 2160 C C . SER A 1 270 ? 18.884 18.079 7.352 1.00 80.19 270 SER A C 1
ATOM 2162 O O . SER A 1 270 ? 18.236 18.042 8.394 1.00 80.19 270 SER A O 1
ATOM 2164 N N . ALA A 1 271 ? 19.354 16.971 6.769 1.00 84.69 271 ALA A N 1
ATOM 2165 C CA . ALA A 1 271 ? 19.164 15.638 7.336 1.00 84.69 271 ALA A CA 1
ATOM 2166 C C . ALA A 1 271 ? 19.959 15.434 8.639 1.00 84.69 271 ALA A C 1
ATOM 2168 O O . ALA A 1 271 ? 19.478 14.763 9.552 1.00 84.69 271 ALA A O 1
ATOM 2169 N N . LEU A 1 272 ? 21.157 16.021 8.743 1.00 86.38 272 LEU A N 1
ATOM 2170 C CA . LEU A 1 272 ? 21.964 15.990 9.965 1.00 86.38 272 LEU A CA 1
ATOM 2171 C C . LEU A 1 272 ? 21.308 16.798 11.094 1.00 86.38 272 LEU A C 1
ATOM 2173 O O . LEU A 1 272 ? 21.211 16.284 12.207 1.00 86.38 272 LEU A O 1
ATOM 2177 N N . ASP A 1 273 ? 20.773 17.986 10.800 1.00 88.94 273 ASP A N 1
ATOM 2178 C CA . ASP A 1 273 ? 20.041 18.805 11.780 1.00 88.94 273 ASP A CA 1
ATOM 2179 C C . ASP A 1 273 ? 18.774 18.097 12.298 1.00 88.94 273 ASP A C 1
ATOM 2181 O O . ASP A 1 273 ? 18.439 18.166 13.484 1.00 88.94 273 ASP A O 1
ATOM 2185 N N . GLU A 1 274 ? 18.038 17.404 11.423 1.00 91.31 274 GLU A N 1
ATOM 2186 C CA . GLU A 1 274 ? 16.878 16.596 11.824 1.00 91.31 274 GLU A CA 1
ATOM 2187 C C . GLU A 1 274 ? 17.286 15.406 12.697 1.00 91.31 274 GLU A C 1
ATOM 2189 O O . GLU A 1 274 ? 16.641 15.129 13.712 1.00 91.31 274 GLU A O 1
ATOM 2194 N N . MET A 1 275 ? 18.381 14.732 12.346 1.00 91.25 275 MET A N 1
ATOM 2195 C CA . MET A 1 275 ? 18.917 13.624 13.131 1.00 91.25 275 MET A CA 1
ATOM 2196 C C . MET A 1 275 ? 19.367 14.080 14.525 1.00 91.25 275 MET A C 1
ATOM 2198 O O . MET A 1 275 ? 19.102 13.383 15.503 1.00 91.25 275 MET A O 1
ATOM 2202 N N . GLU A 1 276 ? 19.986 15.256 14.647 1.00 93.62 276 GLU A N 1
ATOM 2203 C CA . GLU A 1 276 ? 20.395 15.823 15.937 1.00 93.62 276 GLU A CA 1
ATOM 2204 C C . GLU A 1 276 ? 19.186 16.143 16.836 1.00 93.62 276 GLU A C 1
ATOM 2206 O O . GLU A 1 276 ? 19.182 15.816 18.029 1.00 93.62 276 GLU A O 1
ATOM 2211 N N . LYS A 1 277 ? 18.099 16.676 16.260 1.00 93.69 277 LYS A N 1
ATOM 2212 C CA . LYS A 1 277 ? 16.828 16.883 16.978 1.00 93.69 277 LYS A CA 1
ATOM 2213 C C . LYS A 1 277 ? 16.225 15.570 17.472 1.00 93.69 277 LYS A C 1
ATOM 2215 O O . LYS A 1 277 ? 15.830 15.480 18.632 1.00 93.69 277 LYS A O 1
ATOM 2220 N N . VAL A 1 278 ? 16.187 14.539 16.630 1.00 93.00 278 VAL A N 1
ATOM 2221 C CA . VAL A 1 278 ? 15.679 13.218 17.036 1.00 93.00 278 VAL A CA 1
ATOM 2222 C C . VAL A 1 278 ? 16.562 12.605 18.123 1.00 93.00 278 VAL A C 1
ATOM 2224 O O . VAL A 1 278 ? 16.046 12.039 19.085 1.00 93.00 278 VAL A O 1
ATOM 2227 N N . ASN A 1 279 ? 17.884 12.750 18.014 1.00 91.75 279 ASN A N 1
ATOM 2228 C CA . ASN A 1 279 ? 18.822 12.211 18.992 1.00 91.75 279 ASN A CA 1
ATOM 2229 C C . ASN A 1 279 ? 18.675 12.889 20.365 1.00 91.75 279 ASN A C 1
ATOM 2231 O O . ASN A 1 279 ? 18.637 12.203 21.384 1.00 91.75 279 ASN A O 1
ATOM 2235 N N . SER A 1 280 ? 18.514 14.217 20.402 1.00 93.69 280 SER A N 1
ATOM 2236 C CA . SER A 1 280 ? 18.248 14.939 21.657 1.00 93.69 280 SER A CA 1
ATOM 2237 C C . SER A 1 280 ? 16.918 14.527 22.301 1.00 93.69 280 SER A C 1
ATOM 2239 O O . SER A 1 280 ? 16.874 14.287 23.508 1.00 93.69 280 SER A O 1
ATOM 2241 N N . GLN A 1 281 ? 15.856 14.350 21.510 1.00 93.88 281 GLN A N 1
ATOM 2242 C CA . GLN A 1 281 ? 14.566 13.869 22.011 1.00 93.88 281 GLN A CA 1
ATOM 2243 C C . GLN A 1 281 ? 14.656 12.438 22.560 1.00 93.88 281 GLN A C 1
ATOM 2245 O O . GLN A 1 281 ? 14.103 12.147 23.620 1.00 93.88 281 GLN A O 1
ATOM 2250 N N . LEU A 1 282 ? 15.375 11.551 21.868 1.00 94.31 282 LEU A N 1
ATOM 2251 C CA . LEU A 1 282 ? 15.594 10.181 22.320 1.00 94.31 282 LEU A CA 1
ATOM 2252 C C . LEU A 1 282 ? 16.373 10.145 23.640 1.00 94.31 282 LEU A C 1
ATOM 2254 O O . LEU A 1 282 ? 15.986 9.403 24.539 1.00 94.31 282 LEU A O 1
ATOM 2258 N N . SER A 1 283 ? 17.426 10.957 23.776 1.00 94.81 283 SER A N 1
ATOM 2259 C CA . SER A 1 283 ? 18.178 11.075 25.030 1.00 94.81 283 SER A CA 1
ATOM 2260 C C . SER A 1 283 ? 17.280 11.467 26.204 1.00 94.81 283 SER A C 1
ATOM 2262 O O . SER A 1 283 ? 17.353 10.813 27.242 1.00 94.81 283 SER A O 1
ATOM 2264 N N . LEU A 1 284 ? 16.393 12.452 26.025 1.00 94.88 284 LEU A N 1
ATOM 2265 C CA . LEU A 1 284 ? 15.445 12.867 27.067 1.00 94.88 284 LEU A CA 1
ATOM 2266 C C . LEU A 1 284 ? 14.480 11.736 27.451 1.00 94.88 284 LEU A C 1
ATOM 2268 O O . LEU A 1 284 ? 14.315 11.435 28.629 1.00 94.88 284 LEU A O 1
ATOM 2272 N N . SER A 1 285 ? 13.881 11.054 26.469 1.00 92.69 285 SER A N 1
ATOM 2273 C CA . SER A 1 285 ? 12.964 9.940 26.748 1.00 92.69 285 SER A CA 1
ATOM 2274 C C . SER A 1 285 ? 13.652 8.752 27.428 1.00 92.69 285 SER A C 1
ATOM 2276 O O . SER A 1 285 ? 13.041 8.071 28.250 1.00 92.69 285 SER A O 1
ATOM 2278 N N . VAL A 1 286 ? 14.917 8.479 27.097 1.00 94.06 286 VAL A N 1
ATOM 2279 C CA . VAL A 1 286 ? 15.696 7.433 27.773 1.00 94.06 286 VAL A CA 1
ATOM 2280 C C . VAL A 1 286 ? 15.950 7.815 29.230 1.00 94.06 286 VAL A C 1
ATOM 2282 O O . VAL A 1 286 ? 15.755 6.968 30.099 1.00 94.06 286 VAL A O 1
ATOM 2285 N N . GLU A 1 287 ? 16.320 9.069 29.502 1.00 95.38 287 GLU A N 1
ATOM 2286 C CA . GLU A 1 287 ? 16.549 9.570 30.861 1.00 95.38 287 GLU A CA 1
ATOM 2287 C C . GLU A 1 287 ? 15.285 9.431 31.731 1.00 95.38 287 GLU A C 1
ATOM 2289 O O . GLU A 1 287 ? 15.333 8.798 32.790 1.00 95.38 287 GLU A O 1
ATOM 2294 N N . GLU A 1 288 ? 14.125 9.862 31.221 1.00 95.31 288 GLU A N 1
ATOM 2295 C CA . GLU A 1 288 ? 12.824 9.716 31.896 1.00 95.31 288 GLU A CA 1
ATOM 2296 C C . GLU A 1 288 ? 12.495 8.255 32.248 1.00 95.31 288 GLU A C 1
ATOM 2298 O O . GLU A 1 288 ? 12.073 7.945 33.368 1.00 95.31 288 GLU A O 1
ATOM 2303 N N . VAL A 1 289 ? 12.703 7.328 31.305 1.00 94.94 289 VAL A N 1
ATOM 2304 C CA . VAL A 1 289 ? 12.450 5.896 31.530 1.00 94.94 289 VAL A CA 1
ATOM 2305 C C . VAL A 1 289 ? 13.422 5.325 32.559 1.00 94.94 289 VAL A C 1
ATOM 2307 O O . VAL A 1 289 ? 13.013 4.526 33.408 1.00 94.94 289 VAL A O 1
ATOM 2310 N N . THR A 1 290 ? 14.696 5.719 32.512 1.00 93.88 290 THR A N 1
ATOM 2311 C CA . THR A 1 290 ? 15.689 5.255 33.486 1.00 93.88 290 THR A CA 1
ATOM 2312 C C . THR A 1 290 ? 15.391 5.753 34.896 1.00 93.88 290 THR A C 1
ATOM 2314 O O . THR A 1 290 ? 15.489 4.964 35.840 1.00 93.88 290 THR A O 1
ATOM 2317 N N . ASP A 1 291 ? 14.935 6.995 35.048 1.00 94.00 291 ASP A N 1
ATOM 2318 C CA . ASP A 1 291 ? 14.552 7.556 36.343 1.00 94.00 291 ASP A CA 1
ATOM 2319 C C . ASP A 1 291 ? 13.297 6.891 36.908 1.00 94.00 291 ASP A C 1
ATOM 2321 O O . ASP A 1 291 ? 13.289 6.468 38.069 1.00 94.00 291 ASP A O 1
ATOM 2325 N N . ALA A 1 292 ? 12.268 6.692 36.079 1.00 92.06 292 ALA A N 1
ATOM 2326 C CA . ALA A 1 292 ? 11.068 5.961 36.475 1.00 92.06 292 ALA A CA 1
ATOM 2327 C C . ALA A 1 292 ? 11.395 4.514 36.883 1.00 92.06 292 ALA A C 1
ATOM 2329 O O . ALA A 1 292 ? 10.873 4.000 37.877 1.00 92.06 292 ALA A O 1
ATOM 2330 N N . HIS A 1 293 ? 12.293 3.850 36.148 1.00 91.25 293 HIS A N 1
ATOM 2331 C CA . HIS A 1 293 ? 12.752 2.508 36.493 1.00 91.25 293 HIS A CA 1
ATOM 2332 C C . HIS A 1 293 ? 13.500 2.490 37.831 1.00 91.25 293 HIS A C 1
ATOM 2334 O O . HIS A 1 293 ? 13.225 1.630 38.671 1.00 91.25 293 HIS A O 1
ATOM 2340 N N . ARG A 1 294 ? 14.395 3.457 38.066 1.00 91.00 294 ARG A N 1
ATOM 2341 C CA . ARG A 1 294 ? 15.142 3.591 39.324 1.00 91.00 294 ARG A CA 1
ATOM 2342 C C . ARG A 1 294 ? 14.207 3.829 40.507 1.00 91.00 294 ARG A C 1
ATOM 2344 O O . ARG A 1 294 ? 14.350 3.172 41.536 1.00 91.00 294 ARG A O 1
ATOM 2351 N N . GLN A 1 295 ? 13.225 4.713 40.351 1.00 90.25 295 GLN A N 1
ATOM 2352 C CA . GLN A 1 295 ? 12.241 5.004 41.391 1.00 90.25 295 GLN A CA 1
ATOM 2353 C C . GLN A 1 295 ? 11.383 3.775 41.715 1.00 90.25 295 GLN A C 1
ATOM 2355 O O . GLN A 1 295 ? 11.221 3.430 42.886 1.00 90.25 295 GLN A O 1
ATOM 2360 N N . ASN A 1 296 ? 10.901 3.059 40.695 1.00 86.06 296 ASN A N 1
ATOM 2361 C CA . ASN A 1 296 ? 10.154 1.815 40.887 1.00 86.06 296 ASN A CA 1
ATOM 2362 C C . ASN A 1 296 ? 11.003 0.730 41.563 1.00 86.06 296 ASN A C 1
ATOM 2364 O O . ASN A 1 296 ? 10.507 0.021 42.439 1.00 86.06 296 ASN A O 1
ATOM 2368 N N . ALA A 1 297 ? 12.283 0.611 41.204 1.00 87.25 297 ALA A N 1
ATOM 2369 C CA . ALA A 1 297 ? 13.195 -0.337 41.835 1.00 87.25 297 ALA A CA 1
ATOM 2370 C C . ALA A 1 297 ? 13.401 -0.035 43.332 1.00 87.25 297 ALA A C 1
ATOM 2372 O O . ALA A 1 297 ? 13.377 -0.962 44.143 1.00 87.25 297 ALA A O 1
ATOM 2373 N N . GLU A 1 298 ? 13.536 1.239 43.719 1.00 87.06 298 GLU A N 1
ATOM 2374 C CA . GLU A 1 298 ? 13.622 1.634 45.133 1.00 87.06 298 GLU A CA 1
ATOM 2375 C C . GLU A 1 298 ? 12.311 1.357 45.889 1.00 87.06 298 GLU A C 1
ATOM 2377 O O . GLU A 1 298 ? 12.345 0.808 46.991 1.00 87.06 298 GLU A O 1
ATOM 2382 N N . ILE A 1 299 ? 11.143 1.632 45.292 1.00 82.69 299 ILE A N 1
ATOM 2383 C CA . ILE A 1 299 ? 9.838 1.310 45.903 1.00 82.69 299 ILE A CA 1
ATOM 2384 C C . ILE A 1 299 ? 9.724 -0.196 46.178 1.00 82.69 299 ILE A C 1
ATOM 2386 O O . ILE A 1 299 ? 9.354 -0.595 47.286 1.00 82.69 299 ILE A O 1
ATOM 2390 N N . VAL A 1 300 ? 10.100 -1.030 45.203 1.00 82.56 300 VAL A N 1
ATOM 2391 C CA . VAL A 1 300 ? 10.087 -2.496 45.331 1.00 82.56 300 VAL A CA 1
ATOM 2392 C C . VAL A 1 300 ? 11.078 -2.976 46.396 1.00 82.56 300 VAL A C 1
ATOM 2394 O O . VAL A 1 300 ? 10.764 -3.895 47.153 1.00 82.56 300 VAL A O 1
ATOM 2397 N N . LYS A 1 301 ? 12.256 -2.349 46.495 1.00 83.00 301 LYS A N 1
ATOM 2398 C CA . LYS A 1 301 ? 13.271 -2.669 47.509 1.00 83.00 301 LYS A CA 1
ATOM 2399 C C . LYS A 1 301 ? 12.816 -2.313 48.926 1.00 83.00 301 LYS A C 1
ATOM 2401 O O . LYS A 1 301 ? 13.124 -3.058 49.855 1.00 83.00 301 LYS A O 1
ATOM 2406 N N . HIS A 1 302 ? 12.088 -1.210 49.096 1.00 83.50 302 HIS A N 1
ATOM 2407 C CA . HIS A 1 302 ? 11.561 -0.784 50.394 1.00 83.50 302 HIS A CA 1
ATOM 2408 C C . HIS A 1 302 ? 10.294 -1.547 50.821 1.00 83.50 302 HIS A C 1
ATOM 2410 O O . HIS A 1 302 ? 10.076 -1.703 52.021 1.00 83.50 302 HIS A O 1
ATOM 2416 N N . HIS A 1 303 ? 9.514 -2.097 49.879 1.00 81.38 303 HIS A N 1
ATOM 2417 C CA . HIS A 1 303 ? 8.253 -2.804 50.162 1.00 81.38 303 HIS A CA 1
ATOM 2418 C C . HIS A 1 303 ? 8.193 -4.241 49.591 1.00 81.38 303 HIS A C 1
ATOM 2420 O O . HIS A 1 303 ? 7.208 -4.623 48.949 1.00 81.38 303 HIS A O 1
ATOM 2426 N N . PRO A 1 304 ? 9.195 -5.111 49.838 1.00 77.25 304 PRO A N 1
ATOM 2427 C CA . PRO A 1 304 ? 9.259 -6.438 49.215 1.00 77.25 304 PRO A CA 1
ATOM 2428 C C . PRO A 1 304 ? 8.110 -7.357 49.658 1.00 77.25 304 PRO A C 1
ATOM 2430 O O . PRO A 1 304 ? 7.625 -8.187 48.888 1.00 77.25 304 PRO A O 1
ATOM 2433 N N . HIS A 1 305 ? 7.638 -7.193 50.897 1.00 76.50 305 HIS A N 1
ATOM 2434 C CA . HIS A 1 305 ? 6.531 -7.973 51.446 1.00 76.50 305 HIS A CA 1
ATOM 2435 C C . HIS A 1 305 ? 5.165 -7.550 50.887 1.00 76.50 305 HIS A C 1
ATOM 2437 O O . HIS A 1 305 ? 4.268 -8.387 50.805 1.00 76.50 305 HIS A O 1
ATOM 2443 N N . GLU A 1 306 ? 5.001 -6.288 50.482 1.00 75.38 306 GLU A N 1
ATOM 2444 C CA . GLU A 1 306 ? 3.750 -5.772 49.910 1.00 75.38 306 GLU A CA 1
ATOM 2445 C C . GLU A 1 306 ? 3.615 -6.175 48.444 1.00 75.38 306 GLU A C 1
ATOM 2447 O O . GLU A 1 306 ? 2.594 -6.740 48.069 1.00 75.38 306 GLU A O 1
ATOM 2452 N N . VAL A 1 307 ? 4.687 -6.048 47.656 1.00 75.38 307 VAL A N 1
ATOM 2453 C CA . VAL A 1 307 ? 4.727 -6.528 46.262 1.00 75.38 307 VAL A CA 1
ATOM 2454 C C . VAL A 1 307 ? 4.527 -8.047 46.193 1.00 75.38 307 VAL A C 1
ATOM 2456 O O . VAL A 1 307 ? 3.824 -8.563 45.321 1.00 75.38 307 VAL A O 1
ATOM 2459 N N . GLY A 1 308 ? 5.117 -8.790 47.136 1.00 77.19 308 GLY A N 1
ATOM 2460 C CA . GLY A 1 308 ? 4.868 -10.223 47.288 1.00 77.19 308 GLY A CA 1
ATOM 2461 C C . GLY A 1 308 ? 3.405 -10.527 47.624 1.00 77.19 308 GLY A C 1
ATOM 2462 O O . GLY A 1 308 ? 2.821 -11.431 47.028 1.00 77.19 308 GLY A O 1
ATOM 2463 N N . ARG A 1 309 ? 2.791 -9.745 48.521 1.00 74.44 309 ARG A N 1
ATOM 2464 C CA . ARG A 1 309 ? 1.370 -9.872 48.879 1.00 74.44 309 ARG A CA 1
ATOM 2465 C C . ARG A 1 309 ? 0.434 -9.510 47.731 1.00 74.44 309 ARG A C 1
ATOM 2467 O O . ARG A 1 309 ? -0.522 -10.241 47.541 1.00 74.44 309 ARG A O 1
ATOM 2474 N N . GLU A 1 310 ? 0.697 -8.475 46.941 1.00 77.50 310 GLU A N 1
ATOM 2475 C CA . GLU A 1 310 ? -0.115 -8.136 45.760 1.00 77.50 310 GLU A CA 1
ATOM 2476 C C . GLU A 1 310 ? -0.109 -9.263 44.726 1.00 77.50 310 GLU A C 1
ATOM 2478 O O . GLU A 1 310 ? -1.162 -9.682 44.242 1.00 77.50 310 GLU A O 1
ATOM 2483 N N . ARG A 1 311 ? 1.073 -9.823 44.440 1.00 81.94 311 ARG A N 1
ATOM 2484 C CA . ARG A 1 311 ? 1.203 -10.995 43.563 1.00 81.94 311 ARG A CA 1
ATOM 2485 C C . ARG A 1 311 ? 0.459 -12.202 44.135 1.00 81.94 311 ARG A C 1
ATOM 2487 O O . ARG A 1 311 ? -0.209 -12.912 43.390 1.00 81.94 311 ARG A O 1
ATOM 2494 N N . GLN A 1 312 ? 0.538 -12.412 45.449 1.00 79.88 312 GLN A N 1
ATOM 2495 C CA . GLN A 1 312 ? -0.181 -13.482 46.139 1.00 79.88 312 GLN A CA 1
ATOM 2496 C C . GLN A 1 312 ? -1.701 -13.269 46.101 1.00 79.88 312 GLN A C 1
ATOM 2498 O O . GLN A 1 312 ? -2.423 -14.226 45.867 1.00 79.88 312 GLN A O 1
ATOM 2503 N N . VAL A 1 313 ? -2.187 -12.035 46.271 1.00 81.31 313 VAL A N 1
ATOM 2504 C CA . VAL A 1 313 ? -3.608 -11.662 46.176 1.00 81.31 313 VAL A CA 1
ATOM 2505 C C . VAL A 1 313 ? -4.129 -11.911 44.767 1.00 81.31 313 VAL A C 1
ATOM 2507 O O . VAL A 1 313 ? -5.210 -12.473 44.615 1.00 81.31 313 VAL A O 1
ATOM 2510 N N . PHE A 1 314 ? -3.350 -11.558 43.742 1.00 80.56 314 PHE A N 1
ATOM 2511 C CA . PHE A 1 314 ? -3.697 -11.846 42.354 1.00 80.56 314 PHE A CA 1
ATOM 2512 C C . PHE A 1 314 ? -3.811 -13.356 42.107 1.00 80.56 314 PHE A C 1
ATOM 2514 O O . PHE A 1 314 ? -4.797 -13.814 41.541 1.00 80.56 314 PHE A O 1
ATOM 2521 N N . VAL A 1 315 ? -2.845 -14.150 42.579 1.00 83.19 315 VAL A N 1
ATOM 2522 C CA . VAL A 1 315 ? -2.883 -15.615 42.443 1.00 83.19 315 VAL A CA 1
ATOM 2523 C C . VAL A 1 315 ? -4.033 -16.228 43.249 1.00 83.19 315 VAL A C 1
ATOM 2525 O O . VAL A 1 315 ? -4.770 -17.061 42.726 1.00 83.19 315 VAL A O 1
ATOM 2528 N N . ASP A 1 316 ? -4.230 -15.806 44.497 1.00 81.50 316 ASP A N 1
ATOM 2529 C CA . ASP A 1 316 ? -5.268 -16.336 45.385 1.00 81.50 316 ASP A CA 1
ATOM 2530 C C . ASP A 1 316 ? -6.679 -15.931 44.909 1.00 81.50 316 ASP A C 1
ATOM 2532 O O . ASP A 1 316 ? -7.622 -16.691 45.113 1.00 81.50 316 ASP A O 1
ATOM 2536 N N . PHE A 1 317 ? -6.834 -14.812 44.189 1.00 81.50 317 PHE A N 1
ATOM 2537 C CA . PHE A 1 317 ? -8.095 -14.423 43.545 1.00 81.50 317 PHE A CA 1
ATOM 2538 C C . PHE A 1 317 ? -8.562 -15.443 42.495 1.00 81.50 317 PHE A C 1
ATOM 2540 O O . PHE A 1 317 ? -9.750 -15.754 42.435 1.00 81.50 317 PHE A O 1
ATOM 2547 N N . PHE A 1 318 ? -7.639 -15.993 41.698 1.00 76.88 318 PHE A N 1
ATOM 2548 C CA . PHE A 1 318 ? -7.967 -16.985 40.667 1.00 76.88 318 PHE A CA 1
ATOM 2549 C C . PHE A 1 318 ? -7.924 -18.427 41.178 1.00 76.88 318 PHE A C 1
ATOM 2551 O O . PHE A 1 318 ? -8.712 -19.256 40.728 1.00 76.88 318 PHE A O 1
ATOM 2558 N N . CYS A 1 319 ? -7.011 -18.737 42.101 1.00 83.06 319 CYS A N 1
ATOM 2559 C CA . CYS A 1 319 ? -6.732 -20.115 42.499 1.00 83.06 319 CYS A CA 1
ATOM 2560 C C . CYS A 1 319 ? -7.400 -20.533 43.816 1.00 83.06 319 CYS A C 1
ATOM 2562 O O . CYS A 1 319 ? -7.680 -21.716 43.966 1.00 83.06 319 CYS A O 1
ATOM 2564 N N . ASN A 1 320 ? -7.630 -19.624 44.777 1.00 79.50 320 ASN A N 1
ATOM 2565 C CA . ASN A 1 320 ? -8.150 -19.956 46.117 1.00 79.50 320 ASN A CA 1
ATOM 2566 C C . ASN A 1 320 ? -8.901 -18.769 46.777 1.00 79.50 320 ASN A C 1
ATOM 2568 O O . ASN A 1 320 ? -8.393 -18.149 47.722 1.00 79.50 320 ASN A O 1
ATOM 2572 N N . PRO A 1 321 ? -10.138 -18.461 46.341 1.00 80.06 321 PRO A N 1
ATOM 2573 C CA . PRO A 1 321 ? -10.863 -17.255 46.755 1.00 80.06 321 PRO A CA 1
ATOM 2574 C C . PRO A 1 321 ? -11.249 -17.235 48.244 1.00 80.06 321 PRO A C 1
ATOM 2576 O O . PRO A 1 321 ? -11.324 -16.164 48.854 1.00 80.06 321 PRO A O 1
ATOM 2579 N N . ASP A 1 322 ? -11.452 -18.397 48.870 1.00 81.69 322 ASP A N 1
ATOM 2580 C CA . ASP A 1 322 ? -11.793 -18.476 50.297 1.00 81.69 322 ASP A CA 1
ATOM 2581 C C . ASP A 1 322 ? -10.621 -18.079 51.203 1.00 81.69 322 ASP A C 1
ATOM 2583 O O . ASP A 1 322 ? -10.818 -17.405 52.219 1.00 81.69 322 ASP A O 1
ATOM 2587 N N . ARG A 1 323 ? -9.389 -18.402 50.789 1.00 80.25 323 ARG A N 1
ATOM 2588 C CA . ARG A 1 323 ? -8.155 -18.006 51.482 1.00 80.25 323 ARG A CA 1
ATOM 2589 C C . ARG A 1 323 ? -7.940 -16.494 51.412 1.00 80.25 323 ARG A C 1
ATOM 2591 O O . ARG A 1 323 ? -7.587 -15.872 52.419 1.00 80.25 323 ARG A O 1
ATOM 2598 N N . LEU A 1 324 ? -8.245 -15.889 50.263 1.00 84.12 324 LEU A N 1
ATOM 2599 C CA . LEU A 1 324 ? -8.226 -14.438 50.098 1.00 84.12 324 LEU A CA 1
ATOM 2600 C C . LEU A 1 324 ? -9.283 -13.763 50.990 1.00 84.12 324 LEU A C 1
ATOM 2602 O O . LEU A 1 324 ? -8.976 -12.814 51.712 1.00 84.12 324 LEU A O 1
ATOM 2606 N N . ARG A 1 325 ? -10.513 -14.295 51.033 1.00 82.06 325 ARG A N 1
ATOM 2607 C CA . ARG A 1 325 ? -11.586 -13.788 51.912 1.00 82.06 325 ARG A CA 1
ATOM 2608 C C . ARG A 1 325 ? -11.238 -13.866 53.400 1.00 82.06 325 ARG A C 1
ATOM 2610 O O . ARG A 1 325 ? -11.675 -12.994 54.155 1.00 82.06 325 ARG A O 1
ATOM 2617 N N . SER A 1 326 ? -10.497 -14.884 53.844 1.00 81.38 326 SER A N 1
ATOM 2618 C CA . SER A 1 326 ? -10.017 -14.959 55.231 1.00 81.38 326 SER A CA 1
ATOM 2619 C C . SER A 1 326 ? -8.921 -13.933 55.525 1.00 81.38 326 SER A C 1
ATOM 2621 O O . SER A 1 326 ? -9.002 -13.247 56.541 1.00 81.38 326 SER A O 1
ATOM 2623 N N . GLN A 1 327 ? -7.962 -13.752 54.611 1.00 80.50 327 GLN A N 1
ATOM 2624 C CA . GLN A 1 327 ? -6.875 -12.779 54.771 1.00 80.50 327 GLN A CA 1
ATOM 2625 C C . GLN A 1 327 ? -7.385 -11.331 54.776 1.00 80.50 327 GLN A C 1
ATOM 2627 O O . GLN A 1 327 ? -6.931 -10.518 55.579 1.00 80.50 327 GLN A O 1
ATOM 2632 N N . VAL A 1 328 ? -8.374 -11.006 53.936 1.00 82.38 328 VAL A N 1
ATOM 2633 C CA . VAL A 1 328 ? -9.018 -9.679 53.917 1.00 82.38 328 VAL A CA 1
ATOM 2634 C C . VAL A 1 328 ? -9.781 -9.408 55.218 1.00 82.38 328 VAL A C 1
ATOM 2636 O O . VAL A 1 328 ? -9.732 -8.290 55.737 1.00 82.38 328 VAL A O 1
ATOM 2639 N N . ARG A 1 329 ? -10.449 -10.423 55.786 1.00 83.50 329 ARG A N 1
ATOM 2640 C CA . ARG A 1 329 ? -11.109 -10.314 57.099 1.00 83.50 329 ARG A CA 1
ATOM 2641 C C . ARG A 1 329 ? -10.107 -10.054 58.222 1.00 83.50 329 ARG A C 1
ATOM 2643 O O . ARG A 1 329 ? -10.345 -9.167 59.036 1.00 83.50 329 ARG A O 1
ATOM 2650 N N . GLU A 1 330 ? -8.986 -10.770 58.228 1.00 82.62 330 GLU A N 1
ATOM 2651 C CA . GLU A 1 330 ? -7.910 -10.605 59.211 1.00 82.62 330 GLU A CA 1
ATOM 2652 C C . GLU A 1 330 ? -7.251 -9.214 59.118 1.00 82.62 330 GLU A C 1
ATOM 2654 O O . GLU A 1 330 ? -7.053 -8.532 60.129 1.00 82.62 330 GLU A O 1
ATOM 2659 N N . LEU A 1 331 ? -6.988 -8.733 57.899 1.00 80.44 331 LEU A N 1
ATOM 2660 C CA . LEU A 1 331 ? -6.488 -7.377 57.655 1.00 80.44 331 LEU A CA 1
ATOM 2661 C C . LEU A 1 331 ? -7.487 -6.309 58.111 1.00 80.44 331 LEU A C 1
ATOM 2663 O O . LEU A 1 331 ? -7.099 -5.372 58.804 1.00 80.44 331 LEU A O 1
ATOM 2667 N N . SER A 1 332 ? -8.774 -6.479 57.802 1.00 81.69 332 SER A N 1
ATOM 2668 C CA . SER A 1 332 ? -9.828 -5.569 58.267 1.00 81.69 332 SER A CA 1
ATOM 2669 C C . SER A 1 332 ? -9.944 -5.540 59.793 1.00 81.69 332 SER A C 1
ATOM 2671 O O . SER A 1 332 ? -10.166 -4.472 60.359 1.00 81.69 332 SER A O 1
ATOM 2673 N N . SER A 1 333 ? -9.759 -6.673 60.482 1.00 79.94 333 SER A N 1
ATOM 2674 C CA . SER A 1 333 ? -9.714 -6.684 61.950 1.00 79.94 333 SER A CA 1
ATOM 2675 C C . SER A 1 333 ? -8.485 -5.965 62.513 1.00 79.94 333 SER A C 1
ATOM 2677 O O . SER A 1 333 ? -8.623 -5.210 63.469 1.00 79.94 333 SER A O 1
ATOM 2679 N N . ARG A 1 334 ? -7.309 -6.124 61.889 1.00 78.94 334 ARG A N 1
ATOM 2680 C CA . ARG A 1 334 ? -6.068 -5.453 62.314 1.00 78.94 334 ARG A CA 1
ATOM 2681 C C . ARG A 1 334 ? -6.097 -3.939 62.109 1.00 78.94 334 ARG A C 1
ATOM 2683 O O . ARG A 1 334 ? -5.525 -3.206 62.907 1.00 78.94 334 ARG A O 1
ATOM 2690 N N . VAL A 1 335 ? -6.742 -3.470 61.042 1.00 79.38 335 VAL A N 1
ATOM 2691 C CA . VAL A 1 335 ? -6.919 -2.032 60.787 1.00 79.38 335 VAL A CA 1
ATOM 2692 C C . VAL A 1 335 ? -7.890 -1.424 61.796 1.00 79.38 335 VAL A C 1
ATOM 2694 O O . VAL A 1 335 ? -7.602 -0.363 62.339 1.00 79.38 335 VAL A O 1
ATOM 2697 N N . LYS A 1 336 ? -8.988 -2.121 62.116 1.00 78.94 336 LYS A N 1
ATOM 2698 C CA . LYS A 1 336 ? -9.917 -1.680 63.166 1.00 78.94 336 LYS A CA 1
ATOM 2699 C C . LYS A 1 336 ? -9.243 -1.581 64.536 1.00 78.94 336 LYS A C 1
ATOM 2701 O O . LYS A 1 336 ? -9.452 -0.595 65.221 1.00 78.94 336 LYS A O 1
ATOM 2706 N N . SER A 1 337 ? -8.372 -2.529 64.890 1.00 74.75 337 SER A N 1
ATOM 2707 C CA . SER A 1 337 ? -7.620 -2.490 66.155 1.00 74.75 337 SER A CA 1
ATOM 2708 C C . SER A 1 337 ? -6.504 -1.437 66.221 1.00 74.75 337 SER A C 1
ATOM 2710 O O . SER A 1 337 ? -5.899 -1.280 67.269 1.00 74.75 337 SER A O 1
ATOM 2712 N N . LEU A 1 338 ? -6.163 -0.783 65.106 1.00 71.88 338 LEU A N 1
ATOM 2713 C CA . LEU A 1 338 ? -5.191 0.321 65.059 1.00 71.88 338 LEU A CA 1
ATOM 2714 C C . LEU A 1 338 ? -5.872 1.703 65.049 1.00 71.88 338 LEU A C 1
ATOM 2716 O O . LEU A 1 338 ? -5.181 2.717 65.093 1.00 71.88 338 LEU A O 1
ATOM 2720 N N . GLN A 1 339 ? -7.203 1.741 64.915 1.00 60.19 339 GLN A N 1
ATOM 2721 C CA . GLN A 1 339 ? -8.023 2.960 64.918 1.00 60.19 339 GLN A CA 1
ATOM 2722 C C . GLN A 1 339 ? -8.739 3.203 66.259 1.00 60.19 339 GLN A C 1
ATOM 2724 O O . GLN A 1 339 ? -9.315 4.276 66.438 1.00 60.19 339 GLN A O 1
ATOM 2729 N N . GLU A 1 340 ? -8.696 2.228 67.171 1.00 45.66 340 GLU A N 1
ATOM 2730 C CA . GLU A 1 340 ? -8.952 2.381 68.612 1.00 45.66 340 GLU A CA 1
ATOM 2731 C C . GLU A 1 340 ? -7.636 2.688 69.332 1.00 45.66 340 GLU A C 1
ATOM 2733 O O . GLU A 1 340 ? -7.668 3.514 70.274 1.00 45.66 340 GLU A O 1
#

Sequence (340 aa):
FGTSERQWVESQVENARQQAILVTLKSQISCDEARIRRDIHSLGRKHSELVSELSSMYTKEKKLLSETIPALCSELAQLQDTYILQGDYDLKVMRQEYYIKRQKTFIDHLVNQLARHRFLKIACQLEQKTINGAYSLLKVIESELHDYLSSARTRVGHYLSVNRAASDVHEQGAVDDRDTFLHSVRDLLCVHSNSQGILPTYVSAPGIIQQIMSLKSDLSSLHFKLDNDLPEDRSRYINELCTLIQSMEQLLFASSTATEPILTPKPLVSALDEMEKVNSQLSLSVEEVTDAHRQNAEIVKHHPHEVGRERQVFVDFFCNPDRLRSQVRELSSRVKSLQE

pLDDT: mean 83.7, std 12.72, range [45.66, 98.38]